Protein AF-A0A956I559-F1 (afdb_monomer_lite)

Sequence (283 aa):
MPGRRVPVPRPLVPRLGSAPARAVPPRVTRPPTTALLAPTLDAPASPPPGLDSKQLAAWHVAQIHAHEELRARSFYDTGHHLIELLALRSQLGAKDIKELCSKVDLGMSHMTANKYLQVARSFDRETAVETGIEKCYALTVYAKAIGRPGDAAAILARDEVVRGARGLRTKTASASKLYAAVRALKEAARVNREPTEIQAARERTAKATAAWVKKLGFRGAHTEVVRRGGEPRVAIYISLETAERLESRVLGAVARLGPRLARTQPELFAPLRAAGWRLTGSG

Secondary structure (DSSP, 8-state):
----PPPPPPP-------PPP-PPPP------------------SSPPTT--HHHHHHHHHHHHHHHHHHHHHHHHHHHHHHHHHHHTTTTTT-SSHHHHHHHTT-SS-HHHHHHHHHHHHHS-HHHHHHH-HHHHHHHHHHHHHTT-TTTHHHHHHTT-B-TTSTT-BTTT--HHHHHHHHHHHHHHHHHTSPPHHHHHHHHHHHHHHHHHHHHTT-TT-EEEEEEETTEEEEEEE--HHHHHHHHHHHHHHHHHHHHHHHHH-GGGGHHHHHTT-------

pLDDT: mean 75.35, std 19.7, range [33.06, 98.38]

Foldseek 3Di:
DDDDDDDDDDDDDDDDDDDPDDPDPDDPDDPPPDDDDDPDPPLPPDDDPPDDPVRVVVSVVVVVVVVVLVCLLCLLVLLVVLVVVQVCQVVLVHPDLQSSCVSVVPVDHSVSNVLSVLLNQQDDSVCDSVCTSLLSSLLQLQCVLVVRHSCSHVQCVVQHDQAQDPPHTSVPDDSVNSVNSSVSSVVVVVVPDDDPVVVVVVVVVQVVVVVVCVVVVQPPWDWDFDDDPNDTDIDIHGDPVSVVVCVVPVVVVCQVCVVVCCVVPVVVCVVVVVVVDDNDHDD

Radius of gyration: 35.18 Å; chains: 1; bounding box: 76×79×101 Å

Structure (mmCIF, N/CA/C/O backbone):
data_AF-A0A956I559-F1
#
_entry.id   AF-A0A956I559-F1
#
loop_
_atom_site.group_PDB
_atom_site.id
_atom_site.type_symbol
_atom_site.label_atom_id
_atom_site.label_alt_id
_atom_site.label_comp_id
_atom_site.label_asym_id
_atom_site.label_entity_id
_atom_site.label_seq_id
_atom_site.pdbx_PDB_ins_code
_atom_site.Cartn_x
_atom_site.Cartn_y
_atom_site.Cartn_z
_atom_site.occupancy
_atom_site.B_iso_or_equiv
_atom_site.auth_seq_id
_atom_site.auth_comp_id
_atom_site.auth_asym_id
_atom_site.auth_atom_id
_atom_site.pdbx_PDB_model_num
ATOM 1 N N . MET A 1 1 ? -21.463 65.360 -0.796 1.00 45.91 1 MET A N 1
ATOM 2 C CA . MET A 1 1 ? -20.057 65.763 -0.567 1.00 45.91 1 MET A CA 1
ATOM 3 C C . MET A 1 1 ? -19.247 64.528 -0.178 1.00 45.91 1 MET A C 1
ATOM 5 O O . MET A 1 1 ? -19.332 64.112 0.971 1.00 45.91 1 MET A O 1
ATOM 9 N N . PRO A 1 2 ? -18.556 63.861 -1.119 1.00 43.22 2 PRO A N 1
ATOM 10 C CA . PRO A 1 2 ? -17.766 62.671 -0.811 1.00 43.22 2 PRO A CA 1
ATOM 11 C C . PRO A 1 2 ? -16.458 63.059 -0.103 1.00 43.22 2 PRO A C 1
ATOM 13 O O . PRO A 1 2 ? -15.709 63.913 -0.573 1.00 43.22 2 PRO A O 1
ATOM 16 N N . GLY A 1 3 ? -16.214 62.444 1.057 1.00 48.56 3 GLY A N 1
ATOM 17 C CA . GLY A 1 3 ? -15.066 62.714 1.921 1.00 48.56 3 GLY A CA 1
ATOM 18 C C . GLY A 1 3 ? -13.735 62.287 1.298 1.00 48.56 3 GLY A C 1
ATOM 19 O O . GLY A 1 3 ? -13.548 61.135 0.903 1.00 48.56 3 GLY A O 1
ATOM 20 N N . ARG A 1 4 ? -12.799 63.237 1.240 1.00 57.03 4 ARG A N 1
ATOM 21 C CA . ARG A 1 4 ? -11.416 63.073 0.777 1.00 57.03 4 ARG A CA 1
ATOM 22 C C . ARG A 1 4 ? -10.666 62.155 1.753 1.00 57.03 4 ARG A C 1
ATOM 24 O O . ARG A 1 4 ? -10.435 62.531 2.899 1.00 57.03 4 ARG A O 1
ATOM 31 N N . ARG A 1 5 ? -10.296 60.945 1.322 1.00 59.03 5 ARG A N 1
ATOM 32 C CA . ARG A 1 5 ? -9.441 60.046 2.116 1.00 59.03 5 ARG A CA 1
ATOM 33 C C . ARG A 1 5 ? -7.991 60.523 2.042 1.00 59.03 5 ARG A C 1
ATOM 35 O O . ARG A 1 5 ? -7.426 60.617 0.956 1.00 59.03 5 ARG A O 1
ATOM 42 N N . VAL A 1 6 ? -7.414 60.822 3.201 1.00 64.56 6 VAL A N 1
ATOM 43 C CA . VAL A 1 6 ? -5.999 61.178 3.366 1.00 64.56 6 VAL A CA 1
ATOM 44 C C . VAL A 1 6 ? -5.153 59.895 3.294 1.00 64.56 6 VAL A C 1
ATOM 46 O O . VAL A 1 6 ? -5.511 58.908 3.942 1.00 64.56 6 VAL A O 1
ATOM 49 N N . PRO A 1 7 ? -4.061 59.860 2.510 1.00 62.34 7 PRO A N 1
ATOM 50 C CA . PRO A 1 7 ? -3.190 58.693 2.427 1.00 62.34 7 PRO A CA 1
ATOM 51 C C . PRO A 1 7 ? -2.371 58.527 3.713 1.00 62.34 7 PRO A C 1
ATOM 53 O O . PRO A 1 7 ? -1.726 59.459 4.186 1.00 62.34 7 PRO A O 1
ATOM 56 N N . VAL A 1 8 ? -2.392 57.315 4.268 1.00 69.00 8 VAL A N 1
ATOM 57 C CA . VAL A 1 8 ? -1.587 56.926 5.434 1.00 69.00 8 VAL A CA 1
ATOM 58 C C . VAL A 1 8 ? -0.149 56.642 4.972 1.00 69.00 8 VAL A C 1
ATOM 60 O O . VAL A 1 8 ? 0.030 55.879 4.016 1.00 69.00 8 VAL A O 1
ATOM 63 N N . PRO A 1 9 ? 0.885 57.220 5.611 1.00 61.81 9 PRO A N 1
ATOM 64 C CA . PRO A 1 9 ? 2.276 56.970 5.248 1.00 61.81 9 PRO A CA 1
ATOM 65 C C . PRO A 1 9 ? 2.669 55.516 5.542 1.00 61.81 9 PRO A C 1
ATOM 67 O O . PRO A 1 9 ? 2.402 54.982 6.619 1.00 61.81 9 PRO A O 1
ATOM 70 N N . ARG A 1 10 ? 3.308 54.861 4.565 1.00 69.12 10 ARG A N 1
ATOM 71 C CA . ARG A 1 10 ? 3.847 53.503 4.720 1.00 69.12 10 ARG A CA 1
ATOM 72 C C . ARG A 1 10 ? 5.125 53.535 5.571 1.00 69.12 10 ARG A C 1
ATOM 74 O O . ARG A 1 10 ? 5.997 54.356 5.288 1.00 69.12 10 ARG A O 1
ATOM 81 N N . PRO A 1 11 ? 5.282 52.629 6.551 1.00 62.25 11 PRO A N 1
ATOM 82 C CA . PRO A 1 11 ? 6.525 52.503 7.298 1.00 62.25 11 PRO A CA 1
ATOM 83 C C . PRO A 1 11 ? 7.655 51.990 6.393 1.00 62.25 11 PRO A C 1
ATOM 85 O O . PRO A 1 11 ? 7.478 51.052 5.612 1.00 62.25 11 PRO A O 1
ATOM 88 N N . LEU A 1 12 ? 8.822 52.628 6.508 1.00 58.62 12 LEU A N 1
ATOM 89 C CA . LEU A 1 12 ? 10.066 52.228 5.854 1.00 58.62 12 LEU A CA 1
ATOM 90 C C . LEU A 1 12 ? 10.557 50.908 6.459 1.00 58.62 12 LEU A C 1
ATOM 92 O O . LEU A 1 12 ? 10.907 50.845 7.635 1.00 58.62 12 LEU A O 1
ATOM 96 N N . VAL A 1 13 ? 10.575 49.851 5.648 1.00 61.66 13 VAL A N 1
ATOM 97 C CA . VAL A 1 13 ? 11.128 48.548 6.033 1.00 61.66 13 VAL A CA 1
ATOM 98 C C . VAL A 1 13 ? 12.654 48.595 5.866 1.00 61.66 13 VAL A C 1
ATOM 100 O O . VAL A 1 13 ? 13.124 48.933 4.775 1.00 61.66 13 VAL A O 1
ATOM 103 N N . PRO A 1 14 ? 13.447 48.256 6.898 1.00 54.41 14 PRO A N 1
ATOM 104 C CA . PRO A 1 14 ? 14.898 48.193 6.777 1.00 54.41 14 PRO A CA 1
ATOM 105 C C . PRO A 1 14 ? 15.308 47.080 5.802 1.00 54.41 14 PRO A C 1
ATOM 107 O O . PRO A 1 14 ? 14.861 45.936 5.906 1.00 54.41 14 PRO A O 1
ATOM 110 N N . ARG A 1 15 ? 16.174 47.421 4.841 1.00 54.91 15 ARG A N 1
ATOM 111 C CA . ARG A 1 15 ? 16.823 46.454 3.948 1.00 54.91 15 ARG A CA 1
ATOM 112 C C . ARG A 1 15 ? 17.730 45.548 4.781 1.00 54.91 15 ARG A C 1
ATOM 114 O O . ARG A 1 15 ? 18.761 45.991 5.278 1.00 54.91 15 ARG A O 1
ATOM 121 N N . LEU A 1 16 ? 17.332 44.286 4.918 1.00 57.22 16 LEU A N 1
ATOM 122 C CA . LEU A 1 16 ? 18.171 43.221 5.461 1.00 57.22 16 LEU A CA 1
ATOM 123 C C . LEU A 1 16 ? 19.435 43.080 4.606 1.00 57.22 16 LEU A C 1
ATOM 125 O O . LEU A 1 16 ? 19.361 42.956 3.382 1.00 57.22 16 LEU A O 1
ATOM 129 N N . GLY A 1 17 ? 20.581 43.133 5.282 1.00 53.81 17 GLY A N 1
ATOM 130 C CA . GLY A 1 17 ? 21.901 42.957 4.698 1.00 53.81 17 GLY A CA 1
ATOM 131 C C . GLY A 1 17 ? 22.052 41.615 3.985 1.00 53.81 17 GLY A C 1
ATOM 132 O O . GLY A 1 17 ? 21.435 40.609 4.334 1.00 53.81 17 GLY A O 1
ATOM 133 N N . SER A 1 18 ? 22.896 41.642 2.962 1.00 56.44 18 SER A N 1
ATOM 134 C CA . SER A 1 18 ? 23.369 40.511 2.170 1.00 56.44 18 SER A CA 1
ATOM 135 C C . SER A 1 18 ? 23.766 39.315 3.039 1.00 56.44 18 SER A C 1
ATOM 137 O O . SER A 1 18 ? 24.670 39.409 3.870 1.00 56.44 18 SER A O 1
ATOM 139 N N . ALA A 1 19 ? 23.096 38.184 2.813 1.00 57.19 19 ALA A N 1
ATOM 140 C CA . ALA A 1 19 ? 23.418 36.909 3.436 1.00 57.19 19 ALA A CA 1
ATOM 141 C C . ALA A 1 19 ? 24.833 36.438 3.033 1.00 57.19 19 ALA A C 1
ATOM 143 O O . ALA A 1 19 ? 25.202 36.575 1.863 1.00 57.19 19 ALA A O 1
ATOM 144 N N . PRO A 1 20 ? 25.619 35.858 3.958 1.00 63.06 20 PRO A N 1
ATOM 145 C CA . PRO A 1 20 ? 26.921 35.289 3.631 1.00 63.06 20 PRO A CA 1
ATOM 146 C C . PRO A 1 20 ? 26.773 34.089 2.687 1.00 63.06 20 PRO A C 1
ATOM 148 O O . PRO A 1 20 ? 25.829 33.300 2.788 1.00 63.06 20 PRO A O 1
ATOM 151 N N . ALA A 1 21 ? 27.725 33.965 1.760 1.00 59.53 21 ALA A N 1
ATOM 152 C CA . ALA A 1 21 ? 27.792 32.898 0.772 1.00 59.53 21 ALA A CA 1
ATOM 153 C C . ALA A 1 21 ? 27.719 31.518 1.445 1.00 59.53 21 ALA A C 1
ATOM 155 O O . ALA A 1 21 ? 28.550 31.154 2.278 1.00 59.53 21 ALA A O 1
ATOM 156 N N . ARG A 1 22 ? 26.692 30.747 1.078 1.00 56.38 22 ARG A N 1
ATOM 157 C CA . ARG A 1 22 ? 26.489 29.366 1.521 1.00 56.38 22 ARG A CA 1
ATOM 158 C C . ARG A 1 22 ? 27.663 28.519 1.025 1.00 56.38 22 ARG A C 1
ATOM 160 O O . ARG A 1 22 ? 27.814 28.335 -0.181 1.00 56.38 22 ARG A O 1
ATOM 167 N N . ALA A 1 23 ? 28.470 28.002 1.948 1.00 64.19 23 ALA A N 1
ATOM 168 C CA . ALA A 1 23 ? 29.507 27.026 1.641 1.00 64.19 23 ALA A CA 1
ATOM 169 C C . ALA A 1 23 ? 28.878 25.811 0.939 1.00 64.19 23 ALA A C 1
ATOM 171 O O . ALA A 1 23 ? 27.944 25.192 1.455 1.00 64.19 23 ALA A O 1
ATOM 172 N N . VAL A 1 24 ? 29.364 25.510 -0.264 1.00 65.00 24 VAL A N 1
ATOM 173 C CA . VAL A 1 24 ? 28.960 24.339 -1.044 1.00 65.00 24 VAL A CA 1
ATOM 174 C C . VAL A 1 24 ? 29.477 23.098 -0.308 1.00 65.00 24 VAL A C 1
ATOM 176 O O . VAL A 1 24 ? 30.686 22.999 -0.096 1.00 65.00 24 VAL A O 1
ATOM 179 N N . PRO A 1 25 ? 28.611 22.163 0.125 1.00 60.31 25 PRO A N 1
ATOM 180 C CA . PRO A 1 25 ? 29.078 20.954 0.785 1.00 60.31 25 PRO A CA 1
ATOM 181 C C . PRO A 1 25 ? 29.914 20.103 -0.189 1.00 60.31 25 PRO A C 1
ATOM 183 O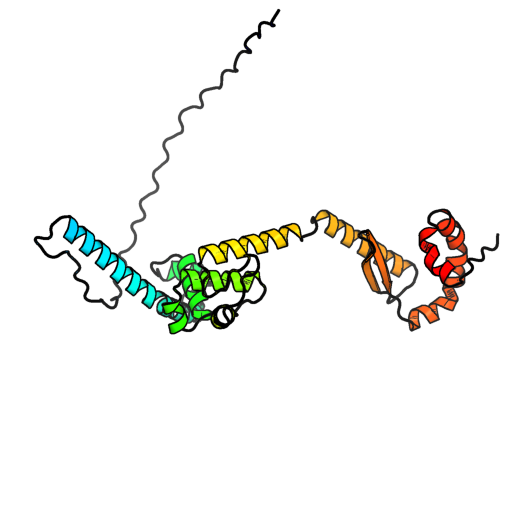 O . PRO A 1 25 ? 29.600 20.058 -1.384 1.00 60.31 25 PRO A O 1
ATOM 186 N N . PRO A 1 26 ? 30.964 19.419 0.298 1.00 58.12 26 PRO A N 1
ATOM 187 C CA . PRO A 1 26 ? 31.816 18.581 -0.532 1.00 58.12 26 PRO A CA 1
ATOM 188 C C . PRO A 1 26 ? 30.992 17.482 -1.206 1.00 58.12 26 PRO A C 1
ATOM 190 O O . PRO A 1 26 ? 30.165 16.807 -0.588 1.00 58.12 26 PRO A O 1
ATOM 193 N N . ARG A 1 27 ? 31.221 17.326 -2.511 1.00 50.09 27 ARG A N 1
ATOM 194 C CA . ARG A 1 27 ? 30.575 16.334 -3.368 1.00 50.09 27 ARG A CA 1
ATOM 195 C C . ARG A 1 27 ? 31.044 14.948 -2.920 1.00 50.09 27 ARG A C 1
ATOM 197 O O . ARG A 1 27 ? 32.150 14.539 -3.252 1.00 50.09 27 ARG A O 1
ATOM 204 N N . VAL A 1 28 ? 30.220 14.252 -2.138 1.00 55.38 28 VAL A N 1
ATOM 205 C CA . VAL A 1 28 ? 30.467 12.858 -1.749 1.00 55.38 28 VAL A CA 1
ATOM 206 C C . VAL A 1 28 ? 30.522 12.024 -3.028 1.00 55.38 28 VAL A C 1
ATOM 208 O O . VAL A 1 28 ? 29.511 11.839 -3.708 1.00 55.38 28 VAL A O 1
ATOM 211 N N . THR A 1 29 ? 31.718 11.571 -3.391 1.00 49.31 29 THR A N 1
ATOM 212 C CA . THR A 1 29 ? 31.937 10.614 -4.470 1.00 49.31 29 THR A CA 1
ATOM 213 C C . THR A 1 29 ? 31.318 9.287 -4.048 1.00 49.31 29 THR A C 1
ATOM 215 O O . THR A 1 29 ? 31.767 8.640 -3.104 1.00 49.31 29 THR A O 1
ATOM 218 N N . ARG A 1 30 ? 30.224 8.901 -4.713 1.00 41.25 30 ARG A N 1
ATOM 219 C CA . ARG A 1 30 ? 29.631 7.572 -4.539 1.00 41.25 30 ARG A CA 1
ATOM 220 C C . ARG A 1 30 ? 30.659 6.522 -4.982 1.00 41.25 30 ARG A C 1
ATOM 222 O O . ARG A 1 30 ? 31.234 6.699 -6.059 1.00 41.25 30 ARG A O 1
ATOM 229 N N . PRO A 1 31 ? 30.897 5.459 -4.196 1.00 46.41 31 PRO A N 1
ATOM 230 C CA . PRO A 1 31 ? 31.726 4.351 -4.643 1.00 46.41 31 PRO A CA 1
ATOM 231 C C . PRO A 1 31 ? 31.114 3.707 -5.898 1.00 46.41 31 PRO A C 1
ATOM 233 O O . PRO A 1 31 ? 29.894 3.773 -6.085 1.00 46.41 31 PRO A O 1
ATOM 236 N N . PRO A 1 32 ? 31.942 3.115 -6.774 1.00 40.97 32 PRO A N 1
ATOM 237 C CA . PRO A 1 32 ? 31.466 2.430 -7.965 1.00 40.97 32 PRO A CA 1
ATOM 238 C C . PRO A 1 32 ? 30.567 1.264 -7.545 1.00 40.97 32 PRO A C 1
ATOM 240 O O . PRO A 1 32 ? 31.013 0.319 -6.899 1.00 40.97 32 PRO A O 1
ATOM 243 N N . THR A 1 33 ? 29.284 1.362 -7.887 1.00 44.81 33 THR A N 1
ATOM 244 C CA . THR A 1 33 ? 28.305 0.293 -7.700 1.00 44.81 33 THR A CA 1
ATOM 245 C C . THR A 1 33 ? 28.755 -0.923 -8.505 1.00 44.81 33 THR A C 1
ATOM 247 O O . THR A 1 33 ? 28.813 -0.873 -9.733 1.00 44.81 33 THR A O 1
ATOM 250 N N . THR A 1 34 ? 29.086 -2.011 -7.811 1.00 39.72 34 THR A N 1
ATOM 251 C CA . THR A 1 34 ? 29.353 -3.318 -8.411 1.00 39.72 34 THR A CA 1
ATOM 252 C C . THR A 1 34 ? 28.134 -3.725 -9.235 1.00 39.72 34 THR A C 1
ATOM 254 O O . THR A 1 34 ? 27.043 -3.901 -8.691 1.00 39.72 34 THR A O 1
ATOM 257 N N . ALA A 1 35 ? 28.299 -3.815 -10.555 1.00 38.03 35 ALA A N 1
ATOM 258 C CA . ALA A 1 35 ? 27.237 -4.172 -11.484 1.00 38.03 35 ALA A CA 1
ATOM 259 C C . ALA A 1 35 ? 26.837 -5.639 -11.269 1.00 38.03 35 ALA A C 1
ATOM 261 O O . ALA A 1 35 ? 27.430 -6.556 -11.832 1.00 38.03 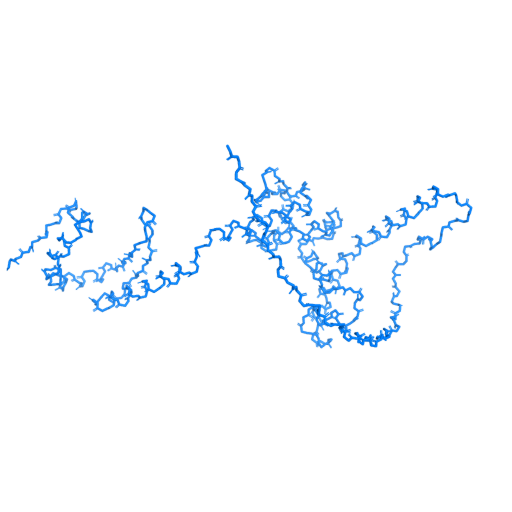35 ALA A O 1
ATOM 262 N N . LEU A 1 36 ? 25.844 -5.862 -10.411 1.00 38.53 36 LEU A N 1
ATOM 263 C CA . LEU A 1 36 ? 25.149 -7.138 -10.324 1.00 38.53 36 LEU A CA 1
ATOM 264 C C . LEU A 1 36 ? 24.387 -7.348 -11.636 1.00 38.53 36 LEU A C 1
ATOM 266 O O . LEU A 1 36 ? 23.555 -6.526 -12.017 1.00 38.53 36 LEU A O 1
ATOM 270 N N . LEU A 1 37 ? 24.735 -8.435 -12.326 1.00 40.25 37 LEU A N 1
ATOM 271 C CA . LEU A 1 37 ? 24.151 -8.913 -13.578 1.00 40.25 37 LEU A CA 1
ATOM 272 C C . LEU A 1 37 ? 22.621 -8.965 -13.468 1.00 40.25 37 LEU A C 1
ATOM 274 O O . LEU A 1 37 ? 22.057 -9.888 -12.881 1.00 40.25 37 LEU A O 1
ATOM 278 N N . ALA A 1 38 ? 21.950 -7.951 -14.010 1.00 43.59 38 ALA A N 1
ATOM 279 C CA . ALA A 1 38 ? 20.506 -7.967 -14.174 1.00 43.59 38 ALA A CA 1
ATOM 280 C C . ALA A 1 38 ? 20.147 -8.885 -15.356 1.00 43.59 38 ALA A C 1
ATOM 282 O O . ALA A 1 38 ? 20.884 -8.904 -16.343 1.00 43.59 38 ALA A O 1
ATOM 283 N N . PRO A 1 39 ? 19.023 -9.619 -15.296 1.00 44.41 39 PRO A N 1
ATOM 284 C CA . PRO A 1 39 ? 18.529 -10.383 -16.433 1.00 44.41 39 PRO A CA 1
ATOM 285 C C . PRO A 1 39 ? 18.194 -9.408 -17.568 1.00 44.41 39 PRO A C 1
ATOM 287 O O . PRO A 1 39 ? 17.231 -8.642 -17.487 1.00 44.41 39 PRO A O 1
ATOM 290 N N . THR A 1 40 ? 19.036 -9.383 -18.599 1.00 46.47 40 THR A N 1
ATOM 291 C CA . THR A 1 40 ? 18.850 -8.558 -19.790 1.00 46.47 40 THR A CA 1
ATOM 292 C C . THR A 1 40 ? 17.686 -9.108 -20.597 1.00 46.47 40 THR A C 1
ATOM 294 O O . THR A 1 40 ? 17.777 -10.159 -21.220 1.00 46.47 40 THR A O 1
ATOM 297 N N . LEU A 1 41 ? 16.574 -8.379 -20.577 1.00 57.09 41 LEU A N 1
ATOM 298 C CA . LEU A 1 41 ? 15.639 -8.392 -21.691 1.00 57.09 41 LEU A CA 1
ATOM 299 C C . LEU A 1 41 ? 16.365 -7.718 -22.864 1.00 57.09 41 LEU A C 1
ATOM 301 O O . LEU A 1 41 ? 16.822 -6.585 -22.708 1.00 57.09 41 LEU A O 1
ATOM 305 N N . ASP A 1 42 ? 16.495 -8.426 -23.988 1.00 63.16 42 ASP A N 1
ATOM 306 C CA . ASP A 1 42 ? 17.232 -8.060 -25.215 1.00 63.16 42 ASP A CA 1
ATOM 307 C C . ASP A 1 42 ? 16.642 -6.848 -25.973 1.00 63.16 42 ASP A C 1
ATOM 309 O O . ASP A 1 42 ? 16.569 -6.818 -27.203 1.00 63.16 42 ASP A O 1
ATOM 313 N N . ALA A 1 43 ? 16.174 -5.821 -25.263 1.00 64.00 43 ALA A N 1
ATOM 314 C CA . ALA A 1 43 ? 15.804 -4.564 -25.888 1.00 64.00 43 ALA A CA 1
ATOM 315 C C . ALA A 1 43 ? 17.089 -3.851 -26.354 1.00 64.00 43 ALA A C 1
ATOM 317 O O . ALA A 1 43 ? 18.009 -3.664 -25.550 1.00 64.00 43 ALA A O 1
ATOM 318 N N . PRO A 1 44 ? 17.193 -3.454 -27.637 1.00 70.12 44 PRO A N 1
ATOM 319 C CA . PRO A 1 44 ? 18.397 -2.812 -28.145 1.00 70.12 44 PRO A CA 1
ATOM 320 C C . PRO A 1 44 ? 18.653 -1.510 -27.382 1.00 70.12 44 PRO A C 1
ATOM 322 O O . PRO A 1 44 ? 17.784 -0.647 -27.297 1.00 70.12 44 PRO A O 1
ATOM 325 N N . ALA A 1 45 ? 19.867 -1.350 -26.850 1.00 76.25 45 ALA A N 1
ATOM 326 C CA . ALA A 1 45 ? 20.249 -0.199 -26.028 1.00 76.25 45 ALA A CA 1
ATOM 327 C C . ALA A 1 45 ? 20.311 1.132 -26.805 1.00 76.25 45 ALA A C 1
ATOM 329 O O . ALA A 1 45 ? 20.532 2.192 -26.220 1.00 76.25 45 ALA A O 1
ATOM 330 N N . SER A 1 46 ? 20.169 1.103 -28.131 1.00 86.06 46 SER A N 1
ATOM 331 C CA . SER A 1 46 ? 20.247 2.280 -28.996 1.00 86.06 46 SER A CA 1
ATOM 332 C C . SER A 1 46 ? 19.223 2.200 -30.127 1.00 86.06 46 SER A C 1
ATOM 334 O O . SER A 1 46 ? 18.914 1.097 -30.590 1.00 86.06 46 SER A O 1
ATOM 336 N N . PRO A 1 47 ? 18.686 3.352 -30.571 1.00 90.25 47 PRO A N 1
ATOM 337 C CA . PRO A 1 47 ? 17.743 3.383 -31.675 1.00 90.25 47 PRO A CA 1
ATOM 338 C C . PRO A 1 47 ? 18.421 2.915 -32.972 1.00 90.25 47 PRO A C 1
ATOM 340 O O . PRO A 1 47 ? 19.602 3.209 -33.182 1.00 90.25 47 PRO A O 1
ATOM 343 N N . PRO A 1 48 ? 17.692 2.217 -33.862 1.00 92.06 48 PRO A N 1
ATOM 344 C CA . PRO A 1 48 ? 18.163 1.928 -35.210 1.00 92.06 48 PRO A CA 1
ATOM 345 C C . PRO A 1 48 ? 18.637 3.203 -35.930 1.00 92.06 48 PRO A C 1
ATOM 347 O O . PRO A 1 48 ? 18.018 4.261 -35.770 1.00 92.06 48 PRO A O 1
ATOM 350 N N . PRO A 1 49 ? 19.712 3.139 -36.732 1.00 93.88 49 PRO A N 1
ATOM 351 C CA . PRO A 1 49 ? 20.136 4.283 -37.528 1.00 93.88 49 PRO A CA 1
ATOM 352 C C . PRO A 1 49 ? 19.076 4.635 -38.587 1.00 93.88 49 PRO A C 1
ATOM 354 O O . PRO A 1 49 ? 18.405 3.754 -39.120 1.00 93.88 49 PRO A O 1
ATOM 357 N N . GLY A 1 50 ? 18.950 5.925 -38.916 1.00 93.75 50 GLY A N 1
ATOM 358 C CA . GLY A 1 50 ? 18.092 6.399 -40.012 1.00 93.75 50 GLY A CA 1
ATOM 359 C C . GLY A 1 50 ? 16.609 6.596 -39.678 1.00 93.75 50 GLY A C 1
ATOM 360 O O . GLY A 1 50 ? 15.825 6.827 -40.595 1.00 93.75 50 GLY A O 1
ATOM 361 N N . LEU A 1 51 ? 16.212 6.532 -38.401 1.00 92.31 51 LEU A N 1
ATOM 362 C CA . LEU A 1 51 ? 14.846 6.876 -37.988 1.00 92.31 51 LEU A CA 1
ATOM 363 C C . LEU A 1 51 ? 14.582 8.382 -38.126 1.00 92.31 51 LEU A C 1
ATOM 365 O O . LEU A 1 51 ? 15.393 9.205 -37.695 1.00 92.31 51 LEU A O 1
ATOM 369 N N . ASP A 1 52 ? 13.415 8.745 -38.659 1.00 95.69 52 ASP A N 1
ATOM 370 C CA . ASP A 1 52 ? 12.927 10.124 -38.590 1.00 95.69 52 ASP A CA 1
ATOM 371 C C . ASP A 1 52 ? 12.523 10.512 -37.148 1.00 95.69 52 ASP A C 1
ATOM 373 O O . ASP A 1 52 ? 12.429 9.671 -36.249 1.00 95.69 52 ASP A O 1
ATOM 377 N N . SER A 1 53 ? 12.262 11.799 -36.889 1.00 90.88 53 SER A N 1
ATOM 378 C CA . SER A 1 53 ? 11.934 12.278 -35.536 1.00 90.88 53 SER A CA 1
ATOM 379 C C . SER A 1 53 ? 10.678 11.630 -34.936 1.00 90.88 53 SER A C 1
ATOM 381 O O . SER A 1 53 ? 10.606 11.446 -33.719 1.00 90.88 53 SER A O 1
ATOM 383 N N . LYS A 1 54 ? 9.687 11.270 -35.760 1.00 91.00 54 LYS A N 1
ATOM 384 C CA . LYS A 1 54 ? 8.441 10.637 -35.306 1.00 91.00 54 LYS A CA 1
ATOM 385 C C . LYS A 1 54 ? 8.682 9.168 -34.957 1.00 91.00 54 LYS A C 1
ATOM 387 O O . LYS A 1 54 ? 8.191 8.695 -33.933 1.00 91.00 54 LYS A O 1
ATOM 392 N N . GLN A 1 55 ? 9.459 8.466 -35.773 1.00 90.88 55 GLN A N 1
ATOM 393 C CA . GLN A 1 55 ? 9.865 7.083 -35.545 1.00 90.88 55 GLN A CA 1
ATOM 394 C C . GLN A 1 55 ? 10.783 6.958 -34.325 1.00 90.88 55 GLN A C 1
ATOM 396 O O . GLN A 1 55 ? 10.599 6.054 -33.512 1.00 90.88 55 GLN A O 1
ATOM 401 N N . LEU A 1 56 ? 11.714 7.898 -34.142 1.00 90.19 56 LEU A N 1
ATOM 402 C CA . LEU A 1 56 ? 12.581 7.958 -32.967 1.00 90.19 56 LEU A CA 1
ATOM 403 C C . LEU A 1 56 ? 11.771 8.167 -31.678 1.00 90.19 56 LEU A C 1
ATOM 405 O O . LEU A 1 56 ? 11.996 7.477 -30.683 1.00 90.19 56 LEU A O 1
ATOM 409 N N . ALA A 1 57 ? 10.785 9.071 -31.697 1.00 83.19 57 ALA A N 1
ATOM 410 C CA . ALA A 1 57 ? 9.895 9.282 -30.557 1.00 83.19 57 ALA A CA 1
ATOM 411 C C . ALA A 1 57 ? 9.085 8.016 -30.221 1.00 83.19 57 ALA A C 1
ATOM 413 O O . ALA A 1 57 ? 9.016 7.622 -29.056 1.00 83.19 57 ALA A O 1
ATOM 414 N N . ALA A 1 58 ? 8.524 7.345 -31.233 1.00 85.44 58 ALA A N 1
ATOM 415 C CA . ALA A 1 58 ? 7.800 6.088 -31.052 1.00 85.44 58 ALA A CA 1
ATOM 416 C C . ALA A 1 58 ? 8.698 4.976 -30.480 1.00 85.44 58 ALA A C 1
ATOM 418 O O . ALA A 1 58 ? 8.276 4.251 -29.580 1.00 85.44 58 ALA A O 1
ATOM 419 N N . TRP A 1 59 ? 9.949 4.883 -30.942 1.00 88.75 59 TRP A N 1
ATOM 420 C CA . TRP A 1 59 ? 10.933 3.942 -30.408 1.00 88.75 59 TRP A CA 1
ATOM 421 C C . TRP A 1 59 ? 11.219 4.198 -28.922 1.00 88.75 59 TRP A C 1
ATOM 423 O O . TRP A 1 59 ? 11.162 3.266 -28.122 1.00 88.75 59 TRP A O 1
ATOM 433 N N . HIS A 1 60 ? 11.446 5.453 -28.519 1.00 84.06 60 HIS A N 1
ATOM 434 C CA . HIS A 1 60 ? 11.662 5.790 -27.108 1.00 84.06 60 HIS A CA 1
ATOM 435 C C . HIS A 1 60 ? 10.448 5.468 -26.231 1.00 84.06 60 HIS A C 1
ATOM 437 O O . HIS A 1 60 ? 10.617 4.948 -25.131 1.00 84.06 60 HIS A O 1
ATOM 443 N N . VAL A 1 61 ? 9.228 5.731 -26.710 1.00 81.50 61 VAL A N 1
ATOM 444 C CA . VAL A 1 61 ? 7.998 5.357 -25.994 1.00 81.50 61 VAL A CA 1
ATOM 445 C C . VAL A 1 61 ? 7.902 3.837 -25.831 1.00 81.50 61 VAL A C 1
ATOM 447 O O . VAL A 1 61 ? 7.609 3.362 -24.736 1.00 81.50 61 VAL A O 1
ATOM 450 N N . ALA A 1 62 ? 8.227 3.063 -26.870 1.00 79.56 62 ALA A N 1
ATOM 451 C CA . ALA A 1 62 ? 8.262 1.604 -26.786 1.00 79.56 62 ALA A CA 1
ATOM 452 C C . ALA A 1 62 ? 9.305 1.101 -25.769 1.00 79.56 62 ALA A C 1
ATOM 454 O O . ALA A 1 62 ? 9.003 0.206 -24.982 1.00 79.56 62 ALA A O 1
ATOM 455 N N . GLN A 1 63 ? 10.496 1.710 -25.721 1.00 82.94 63 GLN A N 1
ATOM 456 C CA . GLN A 1 63 ? 11.516 1.395 -24.711 1.00 82.94 63 GLN A CA 1
ATOM 457 C C . GLN A 1 63 ? 11.043 1.720 -23.292 1.00 82.94 63 GLN A C 1
ATOM 459 O O . GLN A 1 63 ? 11.244 0.925 -22.375 1.00 82.94 63 GLN A O 1
ATOM 464 N N . ILE A 1 64 ? 10.382 2.867 -23.100 1.00 79.19 64 ILE A N 1
ATOM 465 C CA . ILE A 1 64 ? 9.794 3.236 -21.807 1.00 79.19 64 ILE A CA 1
ATOM 466 C C . ILE A 1 64 ? 8.783 2.173 -21.377 1.00 79.19 64 ILE A C 1
ATOM 468 O O . ILE A 1 64 ? 8.891 1.668 -20.263 1.00 79.19 64 ILE A O 1
ATOM 472 N N . HIS A 1 65 ? 7.869 1.770 -22.262 1.00 73.19 65 HIS A N 1
ATOM 473 C CA . HIS A 1 65 ? 6.890 0.728 -21.958 1.00 73.19 65 HIS A CA 1
ATOM 474 C C . HIS A 1 65 ? 7.537 -0.627 -21.651 1.00 73.19 65 HIS A C 1
ATOM 476 O O . HIS A 1 65 ? 7.149 -1.268 -20.677 1.00 73.19 65 HIS A O 1
ATOM 482 N N . ALA A 1 66 ? 8.567 -1.035 -22.399 1.00 75.31 66 ALA A N 1
ATOM 483 C CA . ALA A 1 66 ? 9.304 -2.269 -22.126 1.00 75.31 66 ALA A CA 1
ATOM 484 C C . ALA A 1 66 ? 9.995 -2.237 -20.748 1.00 75.31 66 ALA A C 1
ATOM 486 O O . ALA A 1 66 ? 9.940 -3.203 -19.983 1.00 75.31 66 ALA A O 1
ATOM 487 N N . HIS A 1 67 ? 10.604 -1.105 -20.383 1.00 77.44 67 HIS A N 1
ATOM 488 C CA . HIS A 1 67 ? 11.205 -0.924 -19.062 1.00 77.44 67 HIS A CA 1
ATOM 489 C C . HIS A 1 67 ? 10.167 -0.868 -17.937 1.00 77.44 67 HIS A C 1
ATOM 491 O O . HIS A 1 67 ? 10.420 -1.379 -16.843 1.00 77.44 67 HIS A O 1
ATOM 497 N N . GLU A 1 68 ? 9.015 -0.242 -18.171 1.00 74.81 68 GLU A N 1
ATOM 498 C CA . GLU A 1 68 ? 7.905 -0.221 -17.220 1.00 74.81 68 GLU A CA 1
ATOM 499 C C . GLU A 1 68 ? 7.344 -1.622 -16.992 1.00 74.81 68 GLU A C 1
ATOM 501 O O . GLU A 1 68 ? 7.129 -1.999 -15.842 1.00 74.81 68 GLU A O 1
ATOM 506 N N . GLU A 1 69 ? 7.187 -2.419 -18.048 1.00 74.00 69 GLU A N 1
ATOM 507 C CA . GLU A 1 69 ? 6.732 -3.804 -17.958 1.00 74.00 69 GLU A CA 1
ATOM 508 C C . GLU A 1 69 ? 7.729 -4.684 -17.192 1.00 74.00 69 GLU A C 1
ATOM 510 O O . GLU A 1 69 ? 7.331 -5.435 -16.299 1.00 74.00 69 GLU A O 1
ATOM 515 N N . LEU A 1 70 ? 9.032 -4.540 -17.459 1.00 81.81 70 LEU A N 1
ATOM 516 C CA . LEU A 1 70 ? 10.074 -5.216 -16.684 1.00 81.81 70 LEU A CA 1
ATOM 517 C C . LEU A 1 70 ? 9.965 -4.853 -15.198 1.00 81.81 70 LEU A C 1
ATOM 519 O O . LEU A 1 70 ? 9.895 -5.736 -14.345 1.00 81.81 70 LEU A O 1
ATOM 523 N N . ARG A 1 71 ? 9.889 -3.557 -14.872 1.00 79.69 71 ARG A N 1
ATOM 524 C CA . ARG A 1 71 ? 9.737 -3.095 -13.481 1.00 79.69 71 ARG A CA 1
ATOM 525 C C . ARG A 1 71 ? 8.450 -3.616 -12.844 1.00 79.69 71 ARG A C 1
ATOM 527 O O . ARG A 1 71 ? 8.463 -3.985 -11.669 1.00 79.69 71 ARG A O 1
ATOM 534 N N . ALA A 1 72 ? 7.357 -3.655 -13.603 1.00 75.62 72 ALA A N 1
ATOM 535 C CA . ALA A 1 72 ? 6.072 -4.179 -13.160 1.00 75.62 72 ALA A CA 1
ATOM 536 C C . ALA A 1 72 ? 6.137 -5.685 -12.868 1.00 75.62 72 ALA A C 1
ATOM 538 O O . ALA A 1 72 ? 5.491 -6.159 -11.943 1.00 75.62 72 ALA A O 1
ATOM 539 N N . ARG A 1 73 ? 6.953 -6.449 -13.591 1.00 78.88 73 ARG A N 1
ATOM 540 C CA . ARG A 1 73 ? 7.153 -7.875 -13.302 1.00 78.88 73 ARG A CA 1
ATOM 541 C C . ARG A 1 73 ? 8.114 -8.087 -12.128 1.00 78.88 73 ARG A C 1
ATOM 543 O O . ARG A 1 73 ? 7.866 -8.934 -11.277 1.00 78.88 73 ARG A O 1
ATOM 550 N N . SER A 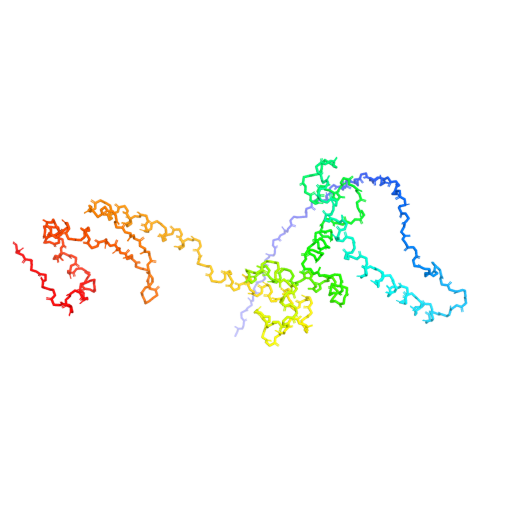1 74 ? 9.170 -7.279 -12.028 1.00 90.06 74 SER A N 1
ATOM 551 C CA . SER A 1 74 ? 10.224 -7.454 -11.021 1.00 90.06 74 SER A CA 1
ATOM 552 C C . SER A 1 74 ? 9.887 -6.927 -9.625 1.00 90.06 74 SER A C 1
ATOM 554 O O . SER A 1 74 ? 10.579 -7.299 -8.675 1.00 90.06 74 SER A O 1
ATOM 556 N N . PHE A 1 75 ? 8.874 -6.065 -9.443 1.00 94.31 75 PHE A N 1
ATOM 557 C CA . PHE A 1 75 ? 8.604 -5.504 -8.108 1.00 94.31 75 PHE A CA 1
ATOM 558 C C . PHE A 1 75 ? 8.170 -6.581 -7.105 1.00 94.31 75 PHE A C 1
ATOM 560 O O . PHE A 1 75 ? 8.515 -6.479 -5.927 1.00 94.31 75 PHE A O 1
ATOM 567 N N . TYR A 1 76 ? 7.413 -7.590 -7.555 1.00 94.06 76 TYR A N 1
ATOM 568 C CA . TYR A 1 76 ? 6.934 -8.659 -6.680 1.00 94.06 76 TYR A CA 1
ATOM 569 C C . TYR A 1 76 ? 8.101 -9.521 -6.213 1.00 94.06 76 TYR A C 1
ATOM 571 O O . TYR A 1 76 ? 8.292 -9.702 -5.013 1.00 94.06 76 TYR A O 1
ATOM 579 N N . ASP A 1 77 ? 8.926 -9.961 -7.163 1.00 94.25 77 ASP A N 1
ATOM 580 C CA . ASP A 1 77 ? 10.096 -10.798 -6.900 1.00 94.25 77 ASP A CA 1
ATOM 581 C C . ASP A 1 77 ? 11.099 -10.044 -6.007 1.00 94.25 77 ASP A C 1
ATOM 583 O O . ASP A 1 77 ? 11.562 -10.570 -4.996 1.00 94.25 77 ASP A O 1
ATOM 587 N N . THR A 1 78 ? 11.328 -8.752 -6.275 1.00 94.31 78 THR A N 1
ATOM 588 C CA . THR A 1 78 ? 12.092 -7.869 -5.374 1.00 94.31 78 THR A CA 1
ATOM 589 C C . THR A 1 78 ? 11.478 -7.827 -3.971 1.00 94.31 78 THR A C 1
ATOM 591 O O . THR A 1 78 ? 12.193 -7.923 -2.977 1.00 94.31 78 THR A O 1
ATOM 594 N N . GLY A 1 79 ? 10.154 -7.687 -3.867 1.00 95.94 79 GLY A N 1
ATOM 595 C CA . GLY A 1 79 ? 9.432 -7.705 -2.596 1.00 95.94 79 GLY A CA 1
ATOM 596 C C . GLY A 1 79 ? 9.615 -9.014 -1.828 1.00 95.94 79 GLY A C 1
ATOM 597 O O . GLY A 1 79 ? 9.830 -8.974 -0.618 1.00 95.94 79 GLY A O 1
ATOM 598 N N . HIS A 1 80 ? 9.600 -10.152 -2.522 1.00 95.62 80 HIS A N 1
ATOM 599 C CA . HIS A 1 80 ? 9.859 -11.467 -1.942 1.00 95.62 80 HIS A CA 1
ATOM 600 C C . HIS A 1 80 ? 11.309 -11.590 -1.452 1.00 95.62 80 HIS A C 1
ATOM 602 O O . HIS A 1 80 ? 11.546 -11.977 -0.310 1.00 95.62 80 HIS A O 1
ATOM 608 N N . HIS A 1 81 ? 12.293 -11.171 -2.252 1.00 94.12 81 HIS A N 1
ATOM 609 C CA . HIS A 1 81 ? 13.694 -11.143 -1.821 1.00 94.12 81 HIS A CA 1
ATOM 610 C C . HIS A 1 81 ? 13.923 -10.219 -0.620 1.00 94.12 81 HIS A C 1
ATOM 612 O O . HIS A 1 81 ? 14.721 -10.540 0.257 1.00 94.12 81 HIS A O 1
ATOM 618 N N . LEU A 1 82 ? 13.194 -9.103 -0.522 1.00 95.75 82 LEU A N 1
ATOM 619 C CA . LEU A 1 82 ? 13.231 -8.235 0.656 1.00 95.75 82 LEU A CA 1
ATOM 620 C C . LEU A 1 82 ? 12.689 -8.927 1.917 1.00 95.75 82 LEU A C 1
ATOM 622 O O . LEU A 1 82 ? 13.154 -8.603 3.008 1.00 95.75 82 LEU A O 1
ATOM 626 N N . ILE A 1 83 ? 11.731 -9.857 1.803 1.00 96.06 83 ILE A N 1
ATOM 627 C CA . ILE A 1 83 ? 11.247 -10.655 2.944 1.00 96.06 83 ILE A CA 1
ATOM 628 C C . ILE A 1 83 ? 12.375 -11.554 3.461 1.00 96.06 83 ILE A C 1
ATOM 630 O O . ILE A 1 83 ? 12.681 -11.499 4.654 1.00 96.06 83 ILE A O 1
ATOM 634 N N . GLU A 1 84 ? 13.025 -12.297 2.563 1.00 94.69 84 GLU A N 1
ATOM 635 C CA . GLU A 1 84 ? 14.158 -13.174 2.890 1.00 94.69 84 GLU A CA 1
ATOM 636 C C . GLU A 1 84 ? 15.327 -12.379 3.486 1.00 94.69 84 GLU A C 1
ATOM 638 O O . GLU A 1 84 ? 15.843 -12.692 4.560 1.00 94.69 84 GLU A O 1
ATOM 643 N N . LEU A 1 85 ? 15.692 -11.263 2.851 1.00 91.25 85 LEU A N 1
ATOM 644 C CA . LEU A 1 85 ? 16.780 -10.408 3.316 1.00 91.25 85 LEU A CA 1
ATOM 645 C C . LEU A 1 85 ? 16.484 -9.803 4.698 1.00 91.25 85 LEU A C 1
ATOM 647 O O . LEU A 1 85 ? 17.377 -9.680 5.537 1.00 91.25 85 LEU A O 1
ATOM 651 N N . LEU A 1 86 ? 15.223 -9.450 4.973 1.00 93.81 86 LEU A N 1
ATOM 652 C CA . LEU A 1 86 ? 14.816 -8.931 6.278 1.00 93.81 86 LEU A CA 1
ATOM 653 C C . LEU A 1 86 ? 14.878 -10.003 7.378 1.00 93.81 86 LEU A C 1
ATOM 655 O O . LEU A 1 86 ? 15.085 -9.648 8.543 1.00 93.81 86 LEU A O 1
ATOM 659 N N . ALA A 1 87 ? 14.723 -11.289 7.049 1.00 94.00 87 ALA A N 1
ATOM 660 C CA . ALA A 1 87 ? 14.936 -12.385 7.997 1.00 94.00 87 ALA A CA 1
ATOM 661 C C . ALA A 1 87 ? 16.417 -12.493 8.409 1.00 94.00 87 ALA A C 1
ATOM 663 O O . ALA A 1 87 ? 16.712 -12.722 9.580 1.00 94.00 87 ALA A O 1
ATOM 664 N N . LEU A 1 88 ? 17.337 -12.199 7.484 1.00 93.25 88 LEU A N 1
ATOM 665 C CA . LEU A 1 88 ? 18.791 -12.211 7.697 1.00 93.25 88 LEU A CA 1
ATOM 666 C C . LEU A 1 88 ? 19.359 -10.893 8.260 1.00 93.25 88 LEU A C 1
ATOM 668 O O . LEU A 1 88 ? 20.571 -10.749 8.426 1.00 93.25 88 LEU A O 1
ATOM 672 N N . ARG A 1 89 ? 18.507 -9.913 8.589 1.00 94.25 89 ARG A N 1
ATOM 673 C CA . ARG A 1 89 ? 18.938 -8.550 8.956 1.00 94.25 89 ARG A CA 1
ATOM 674 C C . ARG A 1 89 ? 19.943 -8.490 10.111 1.00 94.25 89 ARG A C 1
ATOM 676 O O . ARG A 1 89 ? 20.833 -7.647 10.079 1.00 94.25 89 ARG A O 1
ATOM 683 N N . SER A 1 90 ? 19.840 -9.382 11.101 1.00 92.69 90 SER A N 1
ATOM 684 C CA . SER A 1 90 ? 20.762 -9.424 12.245 1.00 92.69 90 SER A CA 1
ATOM 685 C C . SER A 1 90 ? 22.190 -9.770 11.821 1.00 92.69 90 SER A C 1
ATOM 687 O O . SER A 1 90 ? 23.130 -9.151 12.311 1.00 92.69 90 SER A O 1
ATOM 689 N N . GLN A 1 91 ? 22.349 -10.689 10.866 1.00 94.50 91 GLN A N 1
ATOM 690 C CA . GLN A 1 91 ? 23.646 -11.079 10.302 1.00 94.50 91 GLN A CA 1
ATOM 691 C C . GLN A 1 91 ? 24.266 -9.940 9.483 1.00 94.50 91 GLN A C 1
ATOM 693 O O . GLN A 1 91 ? 25.476 -9.750 9.487 1.00 94.50 91 GLN A O 1
ATOM 698 N N . LEU A 1 92 ? 23.421 -9.123 8.849 1.00 90.75 92 LEU A N 1
ATOM 699 C CA . LEU A 1 92 ? 23.812 -7.918 8.108 1.00 90.75 92 LEU A CA 1
ATOM 700 C C . LEU A 1 92 ? 23.981 -6.685 9.022 1.00 90.75 92 LEU A C 1
ATOM 702 O O . LEU A 1 92 ? 24.196 -5.563 8.556 1.00 90.75 92 LEU A O 1
ATOM 706 N N . GLY A 1 93 ? 23.840 -6.870 10.339 1.00 93.94 93 GLY A N 1
ATOM 707 C CA . GLY A 1 93 ? 23.931 -5.816 11.343 1.00 93.94 93 GLY A CA 1
ATOM 708 C C . GLY A 1 93 ? 22.839 -4.746 11.240 1.00 93.94 93 GLY A C 1
ATOM 709 O O . GLY A 1 93 ? 23.040 -3.642 11.743 1.00 93.94 93 GLY A O 1
ATOM 710 N N . ALA A 1 94 ? 21.720 -5.009 10.570 1.00 94.56 94 ALA A N 1
ATOM 711 C CA . ALA A 1 94 ? 20.606 -4.078 10.406 1.00 94.56 94 ALA A CA 1
ATOM 712 C C . ALA A 1 94 ? 19.457 -4.404 11.374 1.00 94.56 94 ALA A C 1
ATOM 714 O O . ALA A 1 94 ? 19.055 -5.560 11.522 1.00 94.56 94 ALA A O 1
ATOM 715 N N . LYS A 1 95 ? 18.884 -3.383 12.019 1.00 95.06 95 LYS A N 1
ATOM 716 C CA . LYS A 1 95 ? 17.748 -3.547 12.947 1.00 95.06 95 LYS A CA 1
ATOM 717 C C . LYS A 1 95 ? 16.405 -3.606 12.232 1.00 95.06 95 LYS A C 1
ATOM 719 O O . LYS A 1 95 ? 15.519 -4.369 12.620 1.00 95.06 95 LYS A O 1
ATOM 724 N N . ASP A 1 96 ? 16.261 -2.801 11.188 1.00 94.62 96 ASP A N 1
ATOM 725 C CA . ASP A 1 96 ? 15.031 -2.633 10.427 1.00 94.62 96 ASP A CA 1
ATOM 726 C C . ASP A 1 96 ? 15.309 -2.506 8.920 1.00 94.62 96 ASP A C 1
ATOM 728 O O . ASP A 1 96 ? 16.454 -2.508 8.464 1.00 94.62 96 ASP A O 1
ATOM 732 N N . ILE A 1 97 ? 14.239 -2.402 8.128 1.00 93.75 97 ILE A N 1
ATOM 733 C CA . ILE A 1 97 ? 14.334 -2.269 6.669 1.00 93.75 97 ILE A CA 1
ATOM 734 C C . ILE A 1 97 ? 15.057 -0.988 6.231 1.00 93.75 97 ILE A C 1
ATOM 736 O O . ILE A 1 97 ? 15.674 -0.965 5.169 1.00 93.75 97 ILE A O 1
ATOM 740 N N . LYS A 1 98 ? 14.992 0.086 7.027 1.00 95.25 98 LYS A N 1
ATOM 741 C CA . LYS A 1 98 ? 15.613 1.367 6.688 1.00 95.25 98 LYS A CA 1
ATOM 742 C C . LYS A 1 98 ? 17.130 1.261 6.821 1.00 95.25 98 LYS A C 1
ATOM 744 O O . LYS A 1 98 ? 17.839 1.659 5.899 1.00 95.25 98 LYS A O 1
ATOM 749 N N . GLU A 1 99 ? 17.611 0.699 7.927 1.00 94.88 99 GLU A N 1
ATOM 750 C CA . GLU A 1 99 ? 19.030 0.396 8.119 1.00 94.88 99 GLU A CA 1
ATOM 751 C C . GLU A 1 99 ? 19.528 -0.610 7.077 1.00 94.88 99 GLU A C 1
ATOM 753 O O . GLU A 1 99 ? 20.596 -0.409 6.503 1.00 94.88 99 GLU A O 1
ATOM 758 N N . LEU A 1 100 ? 18.731 -1.640 6.772 1.00 91.38 100 LEU A N 1
ATOM 759 C CA . LEU A 1 100 ? 19.069 -2.650 5.769 1.00 91.38 100 LEU A CA 1
ATOM 760 C C . LEU A 1 100 ? 19.299 -2.028 4.384 1.00 91.38 100 LEU A C 1
ATOM 762 O O . LEU A 1 100 ? 20.336 -2.272 3.771 1.00 91.38 100 LEU A O 1
ATOM 766 N N . CYS A 1 101 ? 18.382 -1.167 3.923 1.00 90.62 101 CYS A N 1
ATOM 767 C CA . CYS A 1 101 ? 18.522 -0.472 2.638 1.00 90.62 101 CYS A CA 1
ATOM 768 C C . CYS A 1 101 ? 19.789 0.392 2.574 1.00 90.62 101 CYS A C 1
ATOM 770 O O . CYS A 1 101 ? 20.395 0.501 1.513 1.00 90.62 101 CYS A O 1
ATOM 772 N N . SER A 1 102 ? 20.184 1.005 3.696 1.00 89.75 102 SER A N 1
ATOM 773 C CA . SER A 1 102 ? 21.375 1.858 3.764 1.00 89.75 102 SER A CA 1
ATOM 774 C C . SER A 1 102 ? 22.683 1.069 3.820 1.00 89.75 102 SER A C 1
ATOM 776 O O . SER A 1 102 ? 23.687 1.564 3.322 1.00 89.75 102 SER A O 1
ATOM 778 N N . LYS A 1 103 ? 22.701 -0.104 4.465 1.00 90.06 103 LYS A N 1
ATOM 779 C CA . LYS A 1 103 ? 23.921 -0.910 4.643 1.00 90.06 103 LYS A CA 1
ATOM 780 C C . LYS A 1 103 ? 24.254 -1.778 3.434 1.00 90.06 103 LYS A C 1
ATOM 782 O O . LYS A 1 103 ? 25.425 -1.948 3.128 1.00 90.06 103 LYS A O 1
ATOM 787 N N . VAL A 1 104 ? 23.235 -2.322 2.772 1.00 85.00 104 VAL A N 1
ATOM 788 C CA . VAL A 1 104 ? 23.395 -3.270 1.652 1.00 85.00 104 VAL A CA 1
ATOM 789 C C . VAL A 1 104 ? 23.422 -2.554 0.289 1.00 85.00 104 VAL A C 1
ATOM 791 O O . VAL A 1 104 ? 23.604 -3.197 -0.733 1.00 85.00 104 VAL A O 1
ATOM 794 N N . ASP A 1 105 ? 23.247 -1.227 0.266 1.00 86.44 105 ASP A N 1
ATOM 795 C CA . ASP A 1 105 ? 23.142 -0.402 -0.950 1.00 86.44 105 ASP A CA 1
ATOM 796 C C . ASP A 1 105 ? 22.192 -1.000 -2.004 1.00 86.44 105 ASP A C 1
ATOM 798 O O . ASP A 1 105 ? 22.545 -1.241 -3.154 1.00 86.44 105 ASP A O 1
ATOM 802 N N . LEU A 1 106 ? 20.935 -1.235 -1.608 1.00 83.12 106 LEU A N 1
ATOM 803 C CA . LEU A 1 106 ? 19.917 -1.872 -2.460 1.00 83.12 106 LEU A CA 1
ATOM 804 C C . LEU A 1 106 ? 19.515 -1.046 -3.701 1.00 83.12 106 LEU A C 1
ATOM 806 O O . LEU A 1 106 ? 18.578 -1.416 -4.406 1.00 83.12 106 LEU A O 1
ATOM 810 N N . GLY A 1 107 ? 20.130 0.117 -3.936 1.00 86.69 107 GLY A N 1
ATOM 811 C CA . GLY A 1 107 ? 19.807 0.994 -5.064 1.00 86.69 107 GLY A CA 1
ATOM 812 C C . GLY A 1 107 ? 18.394 1.596 -5.029 1.00 86.69 107 GLY A C 1
ATOM 813 O O . GLY A 1 107 ? 17.973 2.230 -5.995 1.00 86.69 107 GLY A O 1
ATOM 814 N N . MET A 1 108 ? 17.645 1.434 -3.930 1.00 90.38 108 MET A N 1
ATOM 815 C CA . MET A 1 108 ? 16.273 1.928 -3.786 1.00 90.38 108 MET A CA 1
ATOM 816 C C . MET A 1 108 ? 16.026 2.607 -2.438 1.00 90.38 108 MET A C 1
ATOM 818 O O . MET A 1 108 ? 16.701 2.355 -1.441 1.00 90.38 108 MET A O 1
ATOM 822 N N . SER A 1 109 ? 15.014 3.476 -2.395 1.00 94.25 109 SER A N 1
ATOM 823 C CA . SER A 1 109 ? 14.608 4.121 -1.146 1.00 94.25 109 SER A CA 1
ATOM 824 C C . SER A 1 109 ? 13.934 3.123 -0.197 1.00 94.25 109 SER A C 1
ATOM 826 O O . SER A 1 109 ? 13.203 2.232 -0.633 1.00 94.25 109 SER A O 1
ATOM 828 N N . HIS A 1 110 ? 14.082 3.331 1.115 1.00 95.06 110 HIS A N 1
ATOM 829 C CA . HIS A 1 110 ? 13.379 2.533 2.129 1.00 95.06 110 HIS A CA 1
ATOM 830 C C . HIS A 1 110 ? 11.845 2.572 1.967 1.00 95.06 110 HIS A C 1
ATOM 832 O O . HIS A 1 110 ? 11.161 1.612 2.312 1.00 95.06 110 HIS A O 1
ATOM 838 N N . MET A 1 111 ? 11.290 3.664 1.423 1.00 95.94 111 MET A N 1
ATOM 839 C CA . MET A 1 111 ? 9.859 3.768 1.123 1.00 95.94 111 MET A CA 1
ATOM 840 C C . MET A 1 111 ? 9.447 2.825 -0.008 1.00 95.94 111 MET A C 1
ATOM 842 O O . MET A 1 111 ? 8.422 2.154 0.102 1.00 95.94 111 MET A O 1
ATOM 846 N N . THR A 1 112 ? 10.249 2.761 -1.073 1.00 95.75 112 THR A N 1
ATOM 847 C CA . THR A 1 112 ? 10.046 1.840 -2.199 1.00 95.75 112 THR A CA 1
ATOM 848 C C . THR A 1 112 ? 10.163 0.394 -1.728 1.00 95.75 112 THR A C 1
ATOM 850 O O . THR A 1 112 ? 9.256 -0.396 -1.973 1.00 95.75 112 THR A O 1
ATOM 853 N N . ALA A 1 113 ? 11.209 0.072 -0.961 1.00 95.44 113 ALA 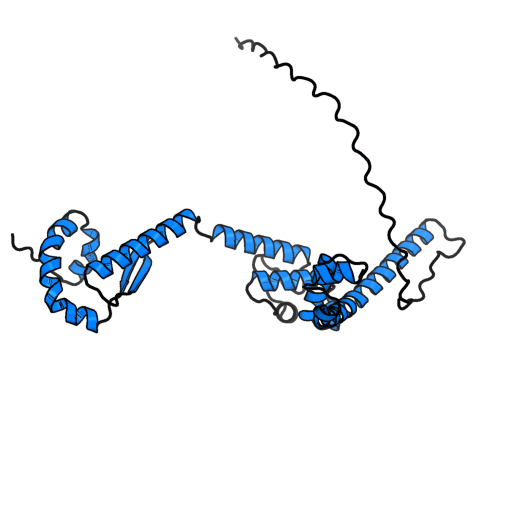A N 1
ATOM 854 C CA . ALA A 1 113 ? 11.403 -1.264 -0.405 1.00 95.44 113 ALA A CA 1
ATOM 855 C C . ALA A 1 113 ? 10.222 -1.688 0.485 1.00 95.44 113 ALA A C 1
ATOM 857 O O . ALA A 1 113 ? 9.670 -2.772 0.322 1.00 95.44 113 ALA A O 1
ATOM 858 N N . ASN A 1 114 ? 9.761 -0.807 1.379 1.00 96.94 114 ASN A N 1
ATOM 859 C CA . ASN A 1 114 ? 8.602 -1.085 2.228 1.00 96.94 114 ASN A CA 1
ATOM 860 C C . ASN A 1 114 ? 7.305 -1.253 1.416 1.00 96.94 114 ASN A C 1
ATOM 862 O O . ASN A 1 114 ? 6.468 -2.081 1.770 1.00 96.94 114 ASN A O 1
ATOM 866 N N . LYS A 1 115 ? 7.138 -0.501 0.320 1.00 97.06 115 LYS A N 1
ATOM 867 C CA . LYS A 1 115 ? 6.020 -0.685 -0.614 1.00 97.06 115 LYS A CA 1
ATOM 868 C C . LYS A 1 115 ? 6.047 -2.094 -1.216 1.00 97.06 115 LYS A C 1
ATOM 870 O O . LYS A 1 115 ? 5.038 -2.790 -1.150 1.00 97.06 115 LYS A O 1
ATOM 875 N N . TYR A 1 116 ? 7.195 -2.523 -1.742 1.00 97.19 116 TYR A N 1
ATOM 876 C CA . TYR A 1 116 ? 7.351 -3.825 -2.407 1.00 97.19 116 TYR A CA 1
ATOM 877 C C . TYR A 1 116 ? 7.125 -4.966 -1.412 1.00 97.19 116 TYR A C 1
ATOM 879 O O . TYR A 1 116 ? 6.331 -5.868 -1.668 1.00 97.19 116 TYR A O 1
ATOM 887 N N . LEU A 1 117 ? 7.735 -4.853 -0.228 1.00 96.94 117 LEU A N 1
ATOM 888 C CA . LEU A 1 117 ? 7.564 -5.779 0.888 1.00 96.94 117 LEU A CA 1
ATOM 889 C C . LEU A 1 117 ? 6.087 -5.941 1.283 1.00 96.94 117 LEU A C 1
ATOM 891 O O . LEU A 1 117 ? 5.614 -7.055 1.485 1.00 96.94 117 LEU A O 1
ATOM 895 N N . GLN A 1 118 ? 5.342 -4.839 1.418 1.00 97.50 118 GLN A N 1
ATOM 896 C CA . GLN A 1 118 ? 3.932 -4.905 1.812 1.00 97.50 118 GLN A CA 1
ATOM 897 C C . GLN A 1 118 ? 3.055 -5.568 0.754 1.00 97.50 118 GLN A C 1
ATOM 899 O O . GLN A 1 118 ? 2.144 -6.312 1.117 1.00 97.50 118 GLN A O 1
ATOM 904 N N . VAL A 1 119 ? 3.322 -5.311 -0.529 1.00 97.69 119 VAL A N 1
ATOM 905 C CA . VAL A 1 119 ? 2.587 -5.960 -1.618 1.00 97.69 119 VAL A CA 1
ATOM 906 C C . VAL A 1 119 ? 2.891 -7.456 -1.645 1.00 97.69 119 VAL A C 1
ATOM 908 O O . VAL A 1 119 ? 1.951 -8.243 -1.596 1.00 97.69 119 VAL A O 1
ATOM 911 N N . ALA A 1 120 ? 4.167 -7.850 -1.602 1.00 97.06 120 ALA A N 1
ATOM 912 C CA . ALA A 1 120 ? 4.568 -9.259 -1.598 1.00 97.06 120 ALA A CA 1
ATOM 913 C C . ALA A 1 120 ? 3.999 -10.050 -0.405 1.00 97.06 120 ALA A C 1
ATOM 915 O O . ALA A 1 120 ? 3.689 -11.226 -0.531 1.00 97.06 120 ALA A O 1
ATOM 916 N N . ARG A 1 121 ? 3.801 -9.401 0.751 1.00 97.25 121 ARG A N 1
ATOM 917 C CA . ARG A 1 121 ? 3.164 -10.024 1.926 1.00 97.25 121 ARG A CA 1
ATOM 918 C C . ARG A 1 121 ? 1.650 -10.181 1.825 1.00 97.25 121 ARG A C 1
ATOM 920 O O . ARG A 1 121 ? 1.086 -10.947 2.596 1.00 97.25 121 ARG A O 1
ATOM 927 N N . SER A 1 122 ? 0.991 -9.390 0.981 1.00 97.69 122 SER A N 1
ATOM 928 C CA . SER A 1 122 ? -0.473 -9.269 0.997 1.00 97.69 122 SER A CA 1
ATOM 929 C C . SER A 1 122 ? -1.153 -9.892 -0.216 1.00 97.69 122 SER A C 1
ATOM 931 O O . SER A 1 122 ? -2.365 -10.074 -0.171 1.00 97.69 122 SER A O 1
ATOM 933 N N . PHE A 1 123 ? -0.412 -10.163 -1.290 1.00 97.75 123 PHE A N 1
ATOM 934 C CA . PHE A 1 123 ? -0.932 -10.660 -2.561 1.00 97.75 123 PHE A CA 1
ATOM 935 C C . PHE A 1 123 ? -0.068 -11.820 -3.060 1.00 97.75 123 PHE A C 1
ATOM 937 O O . PHE A 1 123 ? 1.134 -11.870 -2.794 1.00 97.75 123 PHE A O 1
ATOM 944 N N . ASP A 1 124 ? -0.670 -12.733 -3.814 1.00 96.94 124 ASP A N 1
ATOM 945 C CA . ASP A 1 124 ? 0.076 -13.658 -4.660 1.00 96.94 124 ASP A CA 1
ATOM 946 C C . ASP A 1 124 ? 0.680 -12.919 -5.870 1.00 96.94 124 ASP A C 1
ATOM 948 O O . ASP A 1 124 ? 0.319 -11.777 -6.183 1.00 96.94 124 ASP A O 1
ATOM 952 N N . ARG A 1 125 ? 1.637 -13.572 -6.537 1.00 95.00 125 ARG A N 1
ATOM 953 C CA . ARG A 1 125 ? 2.395 -12.984 -7.647 1.00 95.00 125 ARG A CA 1
ATOM 954 C C . ARG A 1 125 ? 1.503 -12.582 -8.816 1.00 95.00 125 ARG A C 1
ATOM 956 O O . ARG A 1 125 ? 1.683 -11.497 -9.360 1.00 95.00 125 ARG A O 1
ATOM 963 N N . GLU A 1 126 ? 0.570 -13.448 -9.197 1.00 94.88 126 GLU A N 1
ATOM 964 C CA . GLU A 1 126 ? -0.290 -13.256 -10.365 1.00 94.88 126 GLU A CA 1
ATOM 965 C C . GLU A 1 126 ? -1.200 -12.045 -10.159 1.00 94.88 126 GLU A C 1
ATOM 967 O O . GLU A 1 126 ? -1.126 -11.077 -10.921 1.00 94.88 126 GLU A O 1
ATOM 972 N N . THR A 1 127 ? -1.931 -12.023 -9.041 1.00 96.00 127 THR A N 1
ATOM 973 C CA . THR A 1 127 ? -2.801 -10.904 -8.668 1.00 96.00 127 THR A CA 1
ATOM 974 C C . THR A 1 127 ? -2.020 -9.595 -8.565 1.00 96.00 127 THR A C 1
ATOM 976 O O . THR A 1 127 ? -2.501 -8.545 -9.002 1.00 96.00 127 THR A O 1
ATOM 979 N N . ALA A 1 128 ? -0.817 -9.620 -7.978 1.00 96.12 128 ALA A N 1
ATOM 980 C CA . ALA A 1 128 ? -0.009 -8.420 -7.806 1.00 96.12 128 ALA A CA 1
ATOM 981 C C . ALA A 1 128 ? 0.430 -7.822 -9.149 1.00 96.12 128 ALA A C 1
ATOM 983 O O . ALA A 1 128 ? 0.327 -6.605 -9.329 1.00 96.12 128 ALA A O 1
ATOM 984 N N . VAL A 1 129 ? 0.912 -8.663 -10.070 1.00 93.88 129 VAL A N 1
ATOM 985 C CA . VAL A 1 129 ? 1.377 -8.245 -11.399 1.00 93.88 129 VAL A CA 1
ATOM 986 C C . VAL A 1 129 ? 0.212 -7.714 -12.233 1.00 93.88 129 VAL A C 1
ATOM 988 O O . VAL A 1 129 ? 0.334 -6.626 -12.792 1.00 93.88 129 VAL A O 1
ATOM 991 N N . GLU A 1 130 ? -0.928 -8.410 -12.250 1.00 93.94 130 GLU A N 1
ATOM 992 C CA . GLU A 1 130 ? -2.126 -7.977 -12.983 1.00 93.94 130 GLU A CA 1
ATOM 993 C C . GLU A 1 130 ? -2.672 -6.643 -12.448 1.00 93.94 130 GLU A C 1
ATOM 995 O O . GLU A 1 130 ? -3.010 -5.728 -13.199 1.00 93.94 130 GLU A O 1
ATOM 1000 N N . THR A 1 131 ? -2.740 -6.505 -11.124 1.00 95.56 131 THR A N 1
ATOM 1001 C CA . THR A 1 131 ? -3.337 -5.329 -10.475 1.00 95.56 131 THR A CA 1
ATOM 1002 C C . THR A 1 131 ? -2.413 -4.110 -10.505 1.00 95.56 131 THR A C 1
ATOM 1004 O O . THR A 1 131 ? -2.881 -2.965 -10.477 1.00 95.56 131 THR A O 1
ATOM 1007 N N . GLY A 1 132 ? -1.103 -4.344 -10.534 1.00 95.62 132 GLY A N 1
ATOM 1008 C CA . GLY A 1 132 ? -0.078 -3.318 -10.474 1.00 95.62 132 GLY A CA 1
ATOM 1009 C C . GLY A 1 132 ? 0.218 -2.833 -9.052 1.00 95.62 132 GLY A C 1
ATOM 1010 O O . GLY A 1 132 ? -0.648 -2.689 -8.181 1.00 95.62 132 GLY A O 1
ATOM 1011 N N . ILE A 1 133 ? 1.489 -2.508 -8.829 1.00 96.12 133 ILE A N 1
ATOM 1012 C CA . ILE A 1 133 ? 2.040 -2.172 -7.516 1.00 96.12 133 ILE A CA 1
ATOM 1013 C C . ILE A 1 133 ? 1.311 -1.040 -6.780 1.00 96.12 133 ILE A C 1
ATOM 1015 O O . ILE A 1 133 ? 1.038 -1.155 -5.583 1.00 96.12 133 ILE A O 1
ATOM 1019 N N . GLU A 1 134 ? 1.008 0.069 -7.460 1.00 96.88 134 GLU A N 1
ATOM 1020 C CA . GLU A 1 134 ? 0.439 1.252 -6.804 1.00 96.88 134 GLU A CA 1
ATOM 1021 C C . GLU A 1 134 ? -0.957 0.972 -6.252 1.00 96.88 134 GLU A C 1
ATOM 1023 O O . GLU A 1 134 ? -1.300 1.432 -5.160 1.00 96.88 134 GLU A O 1
ATOM 1028 N N . LYS A 1 135 ? -1.753 0.184 -6.980 1.00 97.81 135 LYS A N 1
ATOM 1029 C CA . LYS A 1 135 ? -3.092 -0.208 -6.551 1.00 97.81 135 LYS A CA 1
ATOM 1030 C C . LYS A 1 135 ? -3.028 -1.245 -5.435 1.00 97.81 135 LYS A C 1
ATOM 1032 O O . LYS A 1 135 ? -3.715 -1.061 -4.431 1.00 97.81 135 LYS A O 1
ATOM 1037 N N . CYS A 1 136 ? -2.164 -2.255 -5.547 1.00 98.12 136 CYS A N 1
ATOM 1038 C CA . CYS A 1 136 ? -1.927 -3.226 -4.476 1.00 98.12 136 CYS A CA 1
ATOM 1039 C C . CYS A 1 136 ? -1.529 -2.536 -3.165 1.00 98.12 136 CYS A C 1
ATOM 1041 O O . CYS A 1 136 ? -2.131 -2.781 -2.122 1.00 98.12 136 CYS A O 1
ATOM 1043 N N . TYR A 1 137 ? -0.577 -1.604 -3.212 1.00 98.25 137 TYR A N 1
ATOM 1044 C CA . TYR A 1 137 ? -0.158 -0.864 -2.023 1.00 98.25 137 TYR A CA 1
ATOM 1045 C C . TYR A 1 137 ? -1.245 0.086 -1.497 1.00 98.25 137 TYR A C 1
ATOM 1047 O O . TYR A 1 137 ? -1.460 0.193 -0.291 1.00 98.25 137 TYR A O 1
ATOM 1055 N N . ALA A 1 138 ? -2.001 0.752 -2.374 1.00 98.31 138 ALA A N 1
ATOM 1056 C CA . ALA A 1 138 ? -3.136 1.558 -1.931 1.00 98.31 138 ALA A CA 1
ATOM 1057 C C . ALA A 1 138 ? -4.205 0.700 -1.222 1.00 98.31 138 ALA A C 1
ATOM 1059 O O . ALA A 1 138 ? -4.792 1.148 -0.234 1.00 98.31 138 ALA A O 1
ATOM 1060 N N . LEU A 1 139 ? -4.419 -0.542 -1.675 1.00 98.31 139 LEU A N 1
ATOM 1061 C CA . LEU A 1 139 ? -5.302 -1.514 -1.028 1.00 98.31 139 LEU A CA 1
ATOM 1062 C C . LEU A 1 139 ? -4.775 -1.970 0.336 1.00 98.31 139 LEU A C 1
ATOM 1064 O O . LEU A 1 139 ? -5.576 -2.050 1.264 1.00 98.31 139 LEU A O 1
ATOM 1068 N N . THR A 1 140 ? -3.468 -2.205 0.512 1.00 98.38 140 THR A N 1
ATOM 1069 C CA . THR A 1 140 ? -2.919 -2.547 1.843 1.00 98.38 140 THR A CA 1
ATOM 1070 C C . THR A 1 140 ? -3.128 -1.409 2.845 1.00 98.38 140 THR A C 1
ATOM 1072 O O . THR A 1 140 ? -3.551 -1.637 3.983 1.00 98.38 140 THR A O 1
ATOM 1075 N N . VAL A 1 141 ? -2.913 -0.162 2.415 1.00 98.12 141 VAL A N 1
ATOM 1076 C CA . VAL A 1 141 ? -3.153 1.034 3.237 1.00 98.12 141 VAL A CA 1
ATOM 1077 C C . VAL A 1 141 ? -4.644 1.206 3.543 1.00 98.12 141 VAL A C 1
ATOM 1079 O O . VAL A 1 141 ? -5.003 1.541 4.675 1.00 98.12 141 VAL A O 1
ATOM 1082 N N . TYR A 1 142 ? -5.514 0.956 2.564 1.00 98.06 142 TYR A N 1
ATOM 1083 C CA . TYR A 1 142 ? -6.964 0.994 2.737 1.00 98.06 142 TYR A CA 1
ATOM 1084 C C . TYR A 1 142 ? -7.465 -0.078 3.711 1.00 98.06 142 TYR A C 1
ATOM 1086 O O . TYR A 1 142 ? -8.183 0.256 4.653 1.00 98.06 142 TYR A O 1
ATOM 1094 N N . ALA A 1 143 ? -7.020 -1.326 3.558 1.00 98.00 143 ALA A N 1
ATOM 1095 C CA . ALA A 1 143 ? -7.352 -2.438 4.445 1.00 98.00 143 ALA A CA 1
ATOM 1096 C C . ALA A 1 143 ? -6.989 -2.113 5.905 1.00 98.00 143 ALA A C 1
ATOM 1098 O O . ALA A 1 143 ? -7.803 -2.271 6.817 1.00 98.00 143 ALA A O 1
ATOM 1099 N N . LYS A 1 144 ? -5.806 -1.521 6.128 1.00 97.38 144 LYS A N 1
ATOM 1100 C CA . LYS A 1 144 ? -5.399 -1.018 7.447 1.00 97.38 144 LYS A CA 1
ATOM 1101 C C . LYS A 1 144 ? -6.318 0.094 7.966 1.00 97.38 144 LYS A C 1
ATOM 1103 O O . LYS A 1 144 ? -6.657 0.094 9.146 1.00 97.38 144 LYS A O 1
ATOM 1108 N N . ALA A 1 145 ? -6.725 1.036 7.115 1.00 95.44 145 ALA A N 1
ATOM 1109 C CA . ALA A 1 145 ? -7.584 2.156 7.509 1.00 95.44 145 ALA A CA 1
ATOM 1110 C C . ALA A 1 145 ? -8.998 1.721 7.933 1.00 95.44 145 ALA A C 1
ATOM 1112 O O . ALA A 1 145 ? -9.601 2.381 8.775 1.00 95.44 145 ALA A O 1
ATOM 1113 N N . ILE A 1 146 ? -9.508 0.609 7.395 1.00 94.81 146 ILE A N 1
ATOM 1114 C CA . ILE A 1 146 ? -10.806 0.032 7.783 1.00 94.81 146 ILE A CA 1
ATOM 1115 C C . ILE A 1 146 ? -10.705 -1.014 8.906 1.00 94.81 146 ILE A C 1
ATOM 1117 O O . ILE A 1 146 ? -11.700 -1.673 9.204 1.00 94.81 146 ILE A O 1
ATOM 1121 N N . GLY A 1 147 ? -9.527 -1.176 9.521 1.00 95.00 147 GLY A N 1
ATOM 1122 C CA . GLY A 1 147 ? -9.312 -2.094 10.644 1.00 95.00 147 GLY A CA 1
ATOM 1123 C C . GLY A 1 147 ? -9.125 -3.563 10.256 1.00 95.00 147 GLY A C 1
ATOM 1124 O O . GLY A 1 147 ? -9.291 -4.430 11.105 1.00 95.00 147 GLY A O 1
ATOM 1125 N N . ARG A 1 148 ? -8.778 -3.854 8.998 1.00 95.94 148 ARG A N 1
ATOM 1126 C CA . ARG A 1 148 ? -8.568 -5.215 8.475 1.00 95.94 148 ARG A CA 1
ATOM 1127 C C . ARG A 1 148 ? -7.159 -5.373 7.878 1.00 95.94 148 ARG A C 1
ATOM 1129 O O . ARG A 1 148 ? -7.022 -5.577 6.672 1.00 95.94 148 ARG A O 1
ATOM 1136 N N . PRO A 1 149 ? -6.080 -5.185 8.663 1.00 95.75 149 PRO A N 1
ATOM 1137 C CA . PRO A 1 149 ? -4.723 -5.350 8.147 1.00 95.75 149 PRO A CA 1
ATOM 1138 C C . PRO A 1 149 ? -4.505 -6.798 7.681 1.00 95.75 149 PRO A C 1
ATOM 1140 O O . PRO A 1 149 ? -4.815 -7.726 8.415 1.00 95.75 149 PRO A O 1
ATOM 1143 N N . GLY A 1 150 ? -3.965 -6.983 6.474 1.00 94.00 150 GLY A N 1
ATOM 1144 C CA . GLY A 1 150 ? -3.745 -8.307 5.870 1.00 94.00 150 GLY A CA 1
ATOM 1145 C C . GLY A 1 150 ? -4.832 -8.747 4.882 1.00 94.00 150 GLY A C 1
ATOM 1146 O O . GLY A 1 150 ? -4.544 -9.519 3.979 1.00 94.00 150 GLY A O 1
ATOM 1147 N N . ASP A 1 151 ? -6.033 -8.165 4.936 1.00 97.19 151 ASP A N 1
ATOM 1148 C CA . ASP A 1 151 ? -7.159 -8.571 4.076 1.00 97.19 151 ASP A CA 1
ATOM 1149 C C . ASP A 1 151 ? -7.137 -7.940 2.670 1.00 97.19 151 ASP A C 1
ATOM 1151 O O . ASP A 1 151 ? -8.135 -7.987 1.951 1.00 97.19 151 ASP A O 1
ATOM 1155 N N . ALA A 1 152 ? -6.037 -7.307 2.254 1.00 97.88 152 ALA A N 1
ATOM 1156 C CA . ALA A 1 152 ? -5.996 -6.518 1.021 1.00 97.88 152 ALA A CA 1
ATOM 1157 C C . ALA A 1 152 ? -6.340 -7.346 -0.234 1.00 97.88 152 ALA A C 1
ATOM 1159 O O . ALA A 1 152 ? -7.156 -6.900 -1.045 1.00 97.88 152 ALA A O 1
ATOM 1160 N N . ALA A 1 153 ? -5.794 -8.561 -0.361 1.00 97.88 153 ALA A N 1
ATOM 1161 C CA . ALA A 1 153 ? -6.141 -9.478 -1.448 1.00 97.88 153 ALA A CA 1
ATOM 1162 C C . ALA A 1 153 ? -7.599 -9.948 -1.376 1.00 97.88 153 ALA A C 1
ATOM 1164 O O . ALA A 1 153 ? -8.297 -9.926 -2.385 1.00 97.88 153 ALA A O 1
ATOM 1165 N N . ALA A 1 154 ? -8.106 -10.289 -0.187 1.00 97.94 154 ALA A N 1
ATOM 1166 C CA . ALA A 1 154 ? -9.499 -10.707 -0.015 1.00 97.94 154 ALA A CA 1
ATOM 1167 C C . ALA A 1 154 ? -10.496 -9.593 -0.392 1.00 97.94 154 ALA A C 1
ATOM 1169 O O . ALA A 1 154 ? -11.502 -9.855 -1.053 1.00 97.94 154 ALA A O 1
ATOM 1170 N N . ILE A 1 155 ? -10.194 -8.345 -0.018 1.00 97.75 155 ILE A N 1
ATOM 1171 C CA . ILE A 1 155 ? -10.975 -7.146 -0.363 1.00 97.75 155 ILE A CA 1
ATOM 1172 C C . ILE A 1 155 ? -11.027 -6.933 -1.884 1.00 97.75 155 ILE A C 1
ATOM 1174 O O . ILE A 1 155 ? -12.061 -6.523 -2.421 1.00 97.75 155 ILE A O 1
ATOM 1178 N N . LEU A 1 156 ? -9.920 -7.196 -2.586 1.00 98.06 156 LEU A N 1
ATOM 1179 C CA . LEU A 1 156 ? -9.855 -7.116 -4.044 1.00 98.06 156 LEU A CA 1
ATOM 1180 C C . LEU A 1 156 ? -10.616 -8.268 -4.712 1.00 98.06 156 LEU A C 1
ATOM 1182 O O . LEU A 1 156 ? -11.438 -8.028 -5.596 1.00 98.06 156 LEU A O 1
ATOM 1186 N N . ALA A 1 157 ? -10.388 -9.504 -4.264 1.00 97.69 157 ALA A N 1
ATOM 1187 C CA . ALA A 1 157 ? -11.006 -10.703 -4.826 1.00 97.69 157 ALA A CA 1
ATOM 1188 C C . ALA A 1 157 ? -12.542 -10.640 -4.765 1.00 97.69 157 ALA A C 1
ATOM 1190 O O . ALA A 1 157 ? -13.217 -10.918 -5.758 1.00 97.69 157 ALA A O 1
ATOM 1191 N N . ARG A 1 158 ? -13.089 -10.184 -3.628 1.00 98.00 158 ARG A N 1
ATOM 1192 C CA . ARG A 1 158 ? -14.537 -10.020 -3.387 1.00 98.00 158 ARG A CA 1
ATOM 1193 C C . ARG A 1 158 ? -15.143 -8.762 -4.016 1.00 98.00 158 ARG A C 1
ATOM 1195 O O . ARG A 1 158 ? -16.349 -8.548 -3.899 1.00 98.00 158 ARG A O 1
ATOM 1202 N N . ASP A 1 159 ? -14.325 -7.927 -4.656 1.00 97.56 159 ASP A N 1
ATOM 1203 C CA . ASP A 1 159 ? -14.729 -6.637 -5.219 1.00 97.56 159 ASP A CA 1
ATOM 1204 C C . ASP A 1 159 ? -15.535 -5.778 -4.223 1.00 97.56 159 ASP A C 1
ATOM 1206 O O . ASP A 1 159 ? -16.632 -5.299 -4.519 1.00 97.56 159 ASP A O 1
ATOM 1210 N N . GLU A 1 160 ? -15.063 -5.657 -2.980 1.00 97.38 160 GLU A N 1
ATOM 1211 C CA . GLU A 1 160 ? -15.825 -4.984 -1.922 1.00 97.38 160 GLU A CA 1
ATOM 1212 C C . GLU A 1 160 ? -16.102 -3.499 -2.246 1.00 97.38 160 GLU A C 1
ATOM 1214 O O . GLU A 1 160 ? -15.358 -2.829 -2.969 1.00 97.38 160 GLU A O 1
ATOM 1219 N N . VAL A 1 161 ? -17.182 -2.954 -1.677 1.00 96.06 161 VAL A N 1
ATOM 1220 C CA . VAL A 1 161 ? -17.485 -1.517 -1.767 1.00 96.06 161 VAL A CA 1
ATOM 1221 C C . VAL A 1 161 ? -16.476 -0.723 -0.932 1.00 96.06 161 VAL A C 1
ATOM 1223 O O . VAL A 1 161 ? -16.215 -1.035 0.233 1.00 96.06 161 VAL A O 1
ATOM 1226 N N . VAL A 1 162 ? -15.922 0.341 -1.513 1.00 95.19 162 VAL A N 1
ATOM 1227 C CA . VAL A 1 162 ? -14.925 1.198 -0.866 1.00 95.19 162 VAL A CA 1
ATOM 1228 C C . VAL A 1 162 ? -15.606 2.131 0.141 1.00 95.19 162 VAL A C 1
ATOM 1230 O O . VAL A 1 162 ? -16.318 3.069 -0.217 1.00 95.19 162 VAL A O 1
ATOM 1233 N N . ARG A 1 163 ? -15.353 1.917 1.433 1.00 89.12 163 ARG A N 1
ATOM 1234 C CA . ARG A 1 163 ? -15.818 2.794 2.515 1.00 89.12 163 ARG A CA 1
ATOM 1235 C C . ARG A 1 163 ? -15.198 4.182 2.360 1.00 89.12 163 ARG A C 1
ATOM 1237 O O . ARG A 1 163 ? -13.995 4.310 2.159 1.00 89.12 163 ARG A O 1
ATOM 1244 N N . GLY A 1 164 ? -16.020 5.223 2.479 1.00 83.56 164 GLY A N 1
ATOM 1245 C CA . GLY A 1 164 ? -15.590 6.610 2.274 1.00 83.56 164 GLY A CA 1
ATOM 1246 C C . GLY A 1 164 ? -15.584 7.071 0.810 1.00 83.56 164 GLY A C 1
ATOM 1247 O O . GLY A 1 164 ? -15.223 8.216 0.555 1.00 83.56 164 GLY A O 1
ATOM 1248 N N . ALA A 1 165 ? -16.009 6.232 -0.145 1.00 87.19 165 ALA A N 1
ATOM 1249 C CA . ALA A 1 165 ? -16.205 6.614 -1.544 1.00 87.19 165 ALA A CA 1
ATOM 1250 C C . ALA A 1 165 ? -17.527 6.040 -2.085 1.00 87.19 165 ALA A C 1
ATOM 1252 O O . ALA A 1 165 ? -17.707 4.829 -2.191 1.00 87.19 165 ALA A O 1
ATOM 1253 N N . ARG A 1 166 ? -18.482 6.911 -2.431 1.00 86.38 166 ARG A N 1
ATOM 1254 C CA . ARG A 1 166 ? -19.831 6.486 -2.837 1.00 86.38 166 ARG A CA 1
ATOM 1255 C C . ARG A 1 166 ? -19.797 5.716 -4.163 1.00 86.38 166 ARG A C 1
ATOM 1257 O O . ARG A 1 166 ? -19.266 6.218 -5.148 1.00 86.38 166 ARG A O 1
ATOM 1264 N N . GLY A 1 167 ? -20.390 4.519 -4.177 1.00 89.00 167 GLY A N 1
ATOM 1265 C CA . GLY A 1 167 ? -20.566 3.695 -5.382 1.00 89.00 167 GLY A CA 1
ATOM 1266 C C . GLY A 1 167 ? -19.279 3.105 -5.970 1.00 89.00 167 GLY A C 1
ATOM 1267 O O . GLY A 1 167 ? -19.314 2.538 -7.056 1.00 89.00 167 GLY A O 1
ATOM 1268 N N . LEU A 1 168 ? -18.143 3.240 -5.283 1.00 94.38 168 LEU A N 1
ATOM 1269 C CA . LEU A 1 168 ? -16.859 2.751 -5.771 1.00 94.38 168 LEU A CA 1
ATOM 1270 C C . LEU A 1 168 ? -16.613 1.313 -5.296 1.00 94.38 168 LEU A C 1
ATOM 1272 O O . LEU A 1 168 ? -16.808 1.019 -4.117 1.00 94.38 168 LEU A O 1
ATOM 1276 N N . ARG A 1 169 ? -16.136 0.438 -6.187 1.00 97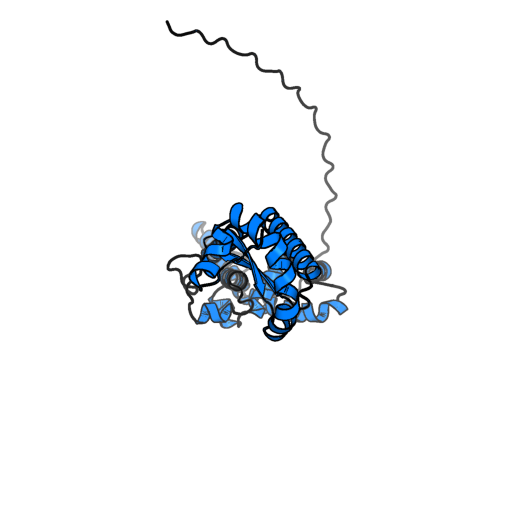.25 169 ARG A N 1
ATOM 1277 C CA . ARG A 1 169 ? -15.719 -0.937 -5.857 1.00 97.25 169 ARG A CA 1
ATOM 1278 C C . ARG A 1 169 ? -14.217 -1.123 -6.043 1.00 97.25 169 ARG A C 1
ATOM 1280 O O . ARG A 1 169 ? -13.586 -0.371 -6.786 1.00 97.25 169 ARG A O 1
ATOM 1287 N N . THR A 1 170 ? -13.622 -2.080 -5.341 1.00 96.19 170 THR A N 1
ATOM 1288 C CA . THR A 1 170 ? -12.160 -2.233 -5.257 1.00 96.19 170 THR A CA 1
ATOM 1289 C C . THR A 1 170 ? -11.512 -2.641 -6.581 1.00 96.19 170 THR A C 1
ATOM 1291 O O . THR A 1 170 ? -10.423 -2.143 -6.882 1.00 96.19 170 THR A O 1
ATOM 1294 N N . LYS A 1 171 ? -12.171 -3.450 -7.427 1.00 97.38 171 LYS A N 1
ATOM 1295 C CA . LYS A 1 171 ? -11.635 -3.825 -8.749 1.00 97.38 171 LYS A CA 1
ATOM 1296 C C . LYS A 1 171 ? -11.587 -2.642 -9.711 1.00 97.38 171 LYS A C 1
ATOM 1298 O O . LYS A 1 171 ? -10.608 -2.509 -10.439 1.00 97.38 171 LYS A O 1
ATOM 1303 N N . THR A 1 172 ? -12.569 -1.743 -9.674 1.00 97.12 172 THR A N 1
ATOM 1304 C CA . THR A 1 172 ? -12.625 -0.560 -10.557 1.00 97.12 172 THR A CA 1
ATOM 1305 C C . THR A 1 172 ? -11.970 0.688 -9.956 1.00 97.12 172 THR A C 1
ATOM 1307 O O . THR A 1 172 ? -11.769 1.692 -10.644 1.00 97.12 172 THR A O 1
ATOM 1310 N N . ALA A 1 173 ? -11.608 0.657 -8.672 1.00 97.06 173 ALA A N 1
ATOM 1311 C CA . ALA A 1 173 ? -10.921 1.757 -8.014 1.00 97.06 173 ALA A CA 1
ATOM 1312 C C . ALA A 1 173 ? -9.469 1.895 -8.493 1.00 97.06 173 ALA A C 1
ATOM 1314 O O . ALA A 1 173 ? -8.686 0.945 -8.468 1.00 97.06 173 ALA A O 1
ATOM 1315 N N . SER A 1 174 ? -9.082 3.120 -8.854 1.00 97.88 174 SER A N 1
ATOM 1316 C CA . SER A 1 174 ? -7.674 3.477 -9.031 1.00 97.88 174 SER A CA 1
ATOM 1317 C C . SER A 1 174 ? -6.989 3.687 -7.676 1.00 97.88 174 SER A C 1
ATOM 1319 O O . SER A 1 174 ? -7.644 4.006 -6.677 1.00 97.88 174 SER A O 1
ATOM 1321 N N . ALA A 1 175 ? -5.656 3.587 -7.647 1.00 97.56 175 ALA A N 1
ATOM 1322 C CA . ALA A 1 175 ? -4.856 3.855 -6.448 1.00 97.56 175 ALA A CA 1
ATOM 1323 C C . ALA A 1 175 ? -5.182 5.229 -5.828 1.00 97.56 175 ALA A C 1
ATOM 1325 O O . ALA A 1 175 ? -5.407 5.344 -4.624 1.00 97.56 175 ALA A O 1
ATOM 1326 N N . SER A 1 176 ? -5.318 6.269 -6.659 1.00 97.56 176 SER A N 1
ATOM 1327 C CA . SER A 1 176 ? -5.668 7.625 -6.219 1.00 97.56 176 SER A CA 1
ATOM 1328 C C . SER A 1 176 ? -7.027 7.697 -5.514 1.00 97.56 176 SER A C 1
ATOM 1330 O O . SER A 1 176 ? -7.155 8.390 -4.501 1.00 97.56 176 SER A O 1
ATOM 1332 N N . LYS A 1 177 ? -8.039 6.961 -6.003 1.00 97.69 177 LYS A N 1
ATOM 1333 C CA . LYS A 1 177 ? -9.364 6.906 -5.365 1.00 97.69 177 LYS A CA 1
ATOM 1334 C C . LYS A 1 177 ? -9.314 6.174 -4.022 1.00 97.69 177 LYS A C 1
ATOM 1336 O O . LYS A 1 177 ? -9.937 6.631 -3.066 1.00 97.69 177 LYS A O 1
ATOM 1341 N N . LEU A 1 178 ? -8.526 5.103 -3.915 1.00 97.75 178 LEU A N 1
ATOM 1342 C CA . LEU A 1 178 ? -8.305 4.396 -2.649 1.00 97.75 178 LEU A CA 1
ATOM 1343 C C . LEU A 1 178 ? -7.621 5.299 -1.611 1.00 97.75 178 LEU A C 1
ATOM 1345 O O . LEU A 1 178 ? -8.071 5.376 -0.469 1.00 97.75 178 LEU A O 1
ATOM 1349 N N . TYR A 1 179 ? -6.604 6.072 -2.001 1.00 97.81 179 TYR A N 1
ATOM 1350 C CA . TYR A 1 179 ? -5.990 7.050 -1.095 1.00 97.81 179 TYR A CA 1
ATOM 1351 C C . TYR A 1 179 ? -6.936 8.187 -0.697 1.00 97.81 179 TYR A C 1
ATOM 1353 O O . TYR A 1 179 ? -6.879 8.667 0.438 1.00 97.81 179 TYR A O 1
ATOM 1361 N N . ALA A 1 180 ? -7.812 8.640 -1.599 1.00 96.19 180 ALA A N 1
ATOM 1362 C CA . ALA A 1 180 ? -8.856 9.605 -1.260 1.00 96.19 180 ALA A CA 1
ATOM 1363 C C . ALA A 1 180 ? -9.830 9.032 -0.215 1.00 96.19 180 ALA A C 1
ATOM 1365 O O . ALA A 1 180 ? -10.101 9.699 0.783 1.00 96.19 180 ALA A O 1
ATOM 1366 N N . ALA A 1 181 ? -10.256 7.776 -0.376 1.00 94.75 181 ALA A N 1
ATOM 1367 C CA . ALA A 1 181 ? -11.090 7.077 0.599 1.00 94.75 181 ALA A CA 1
ATOM 1368 C C . ALA A 1 181 ? -10.393 6.938 1.965 1.00 94.75 181 ALA A C 1
ATOM 1370 O O . ALA A 1 181 ? -10.984 7.250 2.995 1.00 94.75 181 ALA A O 1
ATOM 1371 N N . VAL A 1 182 ? -9.104 6.576 1.993 1.00 96.75 182 VAL A N 1
ATOM 1372 C CA . VAL A 1 182 ? -8.305 6.529 3.233 1.00 96.75 182 VAL A CA 1
ATOM 1373 C C . VAL A 1 182 ? -8.263 7.887 3.934 1.00 96.75 182 VAL A C 1
ATOM 1375 O O . VAL A 1 182 ? -8.383 7.948 5.159 1.00 96.75 182 VAL A O 1
ATOM 1378 N N . ARG A 1 183 ? -8.095 8.984 3.185 1.00 96.12 183 ARG A N 1
ATOM 1379 C CA . ARG A 1 183 ? -8.126 10.341 3.753 1.00 96.12 183 ARG A CA 1
ATOM 1380 C C . ARG A 1 183 ? -9.497 10.670 4.340 1.00 96.12 183 ARG A C 1
ATOM 1382 O O . ARG A 1 183 ? -9.547 11.145 5.468 1.00 96.12 183 ARG A O 1
ATOM 1389 N N . ALA A 1 184 ? -10.581 10.350 3.633 1.00 91.81 184 ALA A N 1
ATOM 1390 C CA . ALA A 1 184 ? -11.943 10.547 4.127 1.00 91.81 184 ALA A CA 1
ATOM 1391 C C . ALA A 1 184 ? -12.220 9.744 5.412 1.00 91.81 184 ALA A C 1
ATOM 1393 O O . ALA A 1 184 ? -12.789 10.279 6.359 1.00 91.81 184 ALA A O 1
ATOM 1394 N N . LEU A 1 185 ? -11.751 8.492 5.491 1.00 90.81 185 LEU A N 1
ATOM 1395 C CA . LEU A 1 185 ? -11.869 7.657 6.693 1.00 90.81 185 LEU A CA 1
ATOM 1396 C C . LEU A 1 185 ? -11.111 8.249 7.885 1.00 90.81 185 LEU A C 1
ATOM 1398 O O . LEU A 1 185 ? -11.639 8.294 8.994 1.00 90.81 185 LEU A O 1
ATOM 1402 N N . LYS A 1 186 ? -9.883 8.732 7.664 1.00 92.62 186 LYS A N 1
ATOM 1403 C CA . LYS A 1 186 ? -9.087 9.388 8.712 1.00 92.62 186 LYS A CA 1
ATOM 1404 C C . LYS A 1 186 ? -9.729 10.687 9.186 1.00 92.62 186 LYS A C 1
ATOM 1406 O O . LYS A 1 186 ? -9.718 10.953 10.384 1.00 92.62 186 LYS A O 1
ATOM 1411 N N . GLU A 1 187 ? -10.291 11.467 8.270 1.00 90.06 187 GLU A N 1
ATOM 1412 C CA . GLU A 1 187 ? -10.978 12.711 8.607 1.00 90.06 187 GLU A CA 1
ATOM 1413 C C . GLU A 1 187 ? -12.253 12.445 9.409 1.00 90.06 187 GLU A C 1
ATOM 1415 O O . GLU A 1 187 ? -12.439 13.029 10.470 1.00 90.06 187 GLU A O 1
ATOM 1420 N N . ALA A 1 188 ? -13.076 11.484 8.987 1.00 82.44 188 ALA A N 1
ATOM 1421 C CA . ALA A 1 188 ? -14.249 11.063 9.749 1.00 82.44 188 ALA A CA 1
ATOM 1422 C C . ALA A 1 188 ? -13.866 10.547 11.149 1.00 82.44 188 ALA A C 1
ATOM 1424 O O . ALA A 1 188 ? -14.510 10.890 12.138 1.00 82.44 188 ALA A O 1
ATOM 1425 N N . ALA A 1 189 ? -12.780 9.775 11.261 1.00 85.25 189 ALA A N 1
ATOM 1426 C CA . ALA A 1 189 ? -12.262 9.327 12.552 1.00 85.25 189 ALA A CA 1
ATOM 1427 C C . ALA A 1 189 ? -11.760 10.493 13.422 1.00 85.25 189 ALA A C 1
ATOM 1429 O O . ALA A 1 189 ? -11.869 10.430 14.643 1.00 85.25 189 ALA A O 1
ATOM 1430 N N . ARG A 1 190 ? -11.227 11.558 12.811 1.00 84.38 190 ARG A N 1
ATOM 1431 C CA . ARG A 1 190 ? -10.820 12.784 13.507 1.00 84.38 190 ARG A CA 1
ATOM 1432 C C . ARG A 1 190 ? -12.026 13.576 14.004 1.00 84.38 190 ARG A C 1
ATOM 1434 O O . ARG A 1 190 ? -12.009 14.001 15.149 1.00 84.38 190 ARG A O 1
ATOM 1441 N N . VAL A 1 191 ? -13.064 13.733 13.185 1.00 76.88 191 VAL A N 1
ATOM 1442 C CA . VAL A 1 191 ? -14.307 14.432 13.559 1.00 76.88 191 VAL A CA 1
ATOM 1443 C C . VAL A 1 191 ? -15.055 13.688 14.669 1.00 76.88 191 VAL A C 1
ATOM 1445 O O . VAL A 1 191 ? -15.591 14.312 15.577 1.00 76.88 191 VAL A O 1
ATOM 1448 N N . ASN A 1 192 ? -15.037 12.353 14.644 1.00 65.38 192 ASN A N 1
ATOM 1449 C CA . ASN A 1 192 ? -15.654 11.521 15.680 1.00 65.38 192 ASN A CA 1
ATOM 1450 C C . ASN A 1 192 ? -14.806 11.385 16.959 1.00 65.38 192 ASN A C 1
ATOM 1452 O O . ASN A 1 192 ? -15.272 10.793 17.935 1.00 65.38 192 ASN A O 1
ATOM 1456 N N . ARG A 1 193 ? -13.570 11.903 16.989 1.00 63.06 193 ARG A N 1
ATOM 1457 C CA . ARG A 1 193 ? -12.792 11.984 18.231 1.00 63.06 193 ARG A CA 1
ATOM 1458 C C . ARG A 1 193 ? -13.307 13.153 19.054 1.00 63.06 193 ARG A C 1
ATOM 1460 O O . ARG A 1 193 ? -13.261 14.299 18.621 1.00 63.06 193 ARG A O 1
ATOM 1467 N N . GLU A 1 194 ? -13.763 12.856 20.266 1.00 55.69 194 GLU A N 1
ATOM 1468 C CA . GLU A 1 194 ? -14.053 13.900 21.243 1.00 55.69 194 GLU A CA 1
ATOM 1469 C C . GLU A 1 194 ? -12.793 14.742 21.498 1.00 55.69 194 GLU A C 1
ATOM 1471 O O . GLU A 1 194 ? -11.702 14.172 21.599 1.00 55.69 194 GLU A O 1
ATOM 1476 N N . PRO A 1 195 ? -12.920 16.077 21.616 1.00 61.59 195 PRO A N 1
ATOM 1477 C CA . PRO A 1 195 ? -11.814 16.937 22.009 1.00 61.59 195 PRO A CA 1
ATOM 1478 C C . PRO A 1 195 ? -11.130 16.392 23.266 1.00 61.59 195 PRO A C 1
ATOM 1480 O O . PRO A 1 195 ? -11.798 16.049 24.244 1.00 61.59 195 PRO A O 1
ATOM 1483 N N . THR A 1 196 ? -9.800 16.325 23.248 1.00 60.41 196 THR A N 1
ATOM 1484 C CA . THR A 1 196 ? -8.966 15.714 24.298 1.00 60.41 196 THR A CA 1
ATOM 1485 C C . THR A 1 196 ? -9.270 16.267 25.696 1.00 60.41 196 THR A C 1
ATOM 1487 O O . THR A 1 196 ? -9.204 15.545 26.687 1.00 60.41 196 THR A O 1
ATOM 1490 N N . GLU A 1 197 ? -9.678 17.533 25.786 1.00 58.22 197 GLU A N 1
ATOM 1491 C CA . GLU A 1 197 ? -10.086 18.174 27.040 1.00 58.22 197 GLU A CA 1
ATOM 1492 C C . GLU A 1 197 ? -11.390 17.609 27.613 1.00 58.22 197 GLU A C 1
ATOM 1494 O O . GLU A 1 197 ? -11.505 17.442 28.827 1.00 58.22 197 GLU A O 1
ATOM 1499 N N . ILE A 1 198 ? -12.350 17.253 26.756 1.00 60.72 198 ILE A N 1
ATOM 1500 C CA . ILE A 1 198 ? -13.625 16.648 27.159 1.00 60.72 198 ILE A CA 1
ATOM 1501 C C . ILE A 1 198 ? -13.391 15.215 27.646 1.00 60.72 198 ILE A C 1
ATOM 1503 O O . ILE A 1 198 ? -13.977 14.808 28.650 1.00 60.72 198 ILE A O 1
ATOM 1507 N N . GLN A 1 199 ? -12.485 14.468 27.008 1.00 61.88 199 GLN A N 1
ATOM 1508 C CA . GLN A 1 199 ? -12.070 13.144 27.489 1.00 61.88 199 GLN A CA 1
ATOM 1509 C C . GLN A 1 199 ? -11.345 13.237 28.839 1.00 61.88 199 GLN A C 1
ATOM 1511 O O . GLN A 1 199 ? -11.722 12.550 29.787 1.00 61.88 199 GLN A O 1
ATOM 1516 N N . ALA A 1 200 ? -10.390 14.161 28.980 1.00 66.75 200 ALA A N 1
ATOM 1517 C CA . ALA A 1 200 ? -9.683 14.389 30.241 1.00 66.75 200 ALA A CA 1
ATOM 1518 C C . ALA A 1 200 ? -10.610 14.890 31.366 1.00 66.75 200 ALA A C 1
ATOM 1520 O O . ALA A 1 200 ? -10.394 14.586 32.541 1.00 66.75 200 ALA A O 1
ATOM 1521 N N . ALA A 1 201 ? -11.642 15.675 31.043 1.00 63.62 201 ALA A N 1
ATOM 1522 C CA . ALA A 1 201 ? -12.672 16.074 31.998 1.00 63.62 201 ALA A CA 1
ATOM 1523 C C . ALA A 1 201 ? -13.515 14.868 32.439 1.00 63.62 201 ALA A C 1
ATOM 1525 O O . ALA A 1 201 ? -13.712 14.672 33.635 1.00 63.62 201 ALA A O 1
ATOM 1526 N N . ARG A 1 202 ? -13.929 14.006 31.504 1.00 66.00 202 ARG A N 1
ATOM 1527 C CA . ARG A 1 202 ? -14.694 12.789 31.816 1.00 66.00 202 ARG A CA 1
ATOM 1528 C C . ARG A 1 202 ? -13.927 11.798 32.665 1.00 66.00 202 ARG A C 1
ATOM 1530 O O . ARG A 1 202 ? -14.495 11.268 33.611 1.00 66.00 202 ARG A O 1
ATOM 1537 N N . GLU A 1 203 ? -12.653 11.567 32.371 1.00 70.88 203 GLU A N 1
ATOM 1538 C CA . GLU A 1 203 ? -11.818 10.690 33.193 1.00 70.88 203 GLU A CA 1
ATOM 1539 C C . GLU A 1 203 ? -11.657 11.231 34.617 1.00 70.88 203 GLU A C 1
ATOM 1541 O O . GLU A 1 203 ? -11.702 10.463 35.579 1.00 70.88 203 GLU A O 1
ATOM 1546 N N . ARG A 1 204 ? -11.525 12.557 34.775 1.00 74.88 204 ARG A N 1
ATOM 1547 C CA . ARG A 1 204 ? -11.502 13.204 36.095 1.00 74.88 204 ARG A CA 1
ATOM 1548 C C . ARG A 1 204 ? -12.830 13.031 36.828 1.00 74.88 204 ARG A C 1
ATOM 1550 O O . ARG A 1 204 ? -12.814 12.643 37.994 1.00 74.88 204 ARG A O 1
ATOM 1557 N N . THR A 1 205 ? -13.958 13.250 36.154 1.00 68.38 205 THR A N 1
ATOM 1558 C CA . THR A 1 205 ? -15.294 13.041 36.729 1.00 68.38 205 THR A CA 1
ATOM 1559 C C . THR A 1 205 ? -15.509 11.577 37.111 1.00 68.38 205 THR A C 1
ATOM 1561 O O . THR A 1 205 ? -15.903 11.307 38.238 1.00 68.38 205 THR A O 1
ATOM 1564 N N . ALA A 1 206 ? -15.163 10.625 36.242 1.00 68.50 206 ALA A N 1
ATOM 1565 C CA . ALA A 1 206 ? -15.281 9.195 36.515 1.00 68.50 206 ALA A CA 1
ATOM 1566 C C . ALA A 1 206 ? -14.435 8.768 37.726 1.00 68.50 206 ALA A C 1
ATOM 1568 O O . ALA A 1 206 ? -14.935 8.082 38.615 1.00 68.50 206 ALA A O 1
ATOM 1569 N N . LYS A 1 207 ? -13.179 9.231 37.818 1.00 76.31 207 LYS A N 1
ATOM 1570 C CA . LYS A 1 207 ? -12.305 8.970 38.977 1.00 76.31 207 LYS A CA 1
ATOM 1571 C C . LYS A 1 207 ? -12.852 9.589 40.263 1.00 76.31 207 LYS A C 1
ATOM 1573 O O . LYS A 1 207 ? -12.840 8.932 41.303 1.00 76.31 207 LYS A O 1
ATOM 1578 N N . ALA A 1 208 ? -13.343 10.827 40.202 1.00 75.25 208 ALA A N 1
ATOM 1579 C CA . ALA A 1 208 ? -13.937 11.502 41.352 1.00 75.25 208 ALA A CA 1
ATOM 1580 C C . ALA A 1 208 ? -15.196 10.772 41.841 1.00 75.25 208 ALA A C 1
ATOM 1582 O O . ALA A 1 208 ? -15.351 10.552 43.043 1.00 75.25 208 ALA A O 1
ATOM 1583 N N . THR A 1 209 ? -16.057 10.328 40.923 1.00 68.88 209 THR A N 1
ATOM 1584 C CA . THR A 1 209 ? -17.263 9.578 41.274 1.00 68.88 209 THR A CA 1
ATOM 1585 C C . THR A 1 209 ? -16.934 8.189 41.809 1.00 68.88 209 THR A C 1
ATOM 1587 O O . THR A 1 209 ? -17.474 7.818 42.845 1.00 68.88 209 THR A O 1
ATOM 1590 N N . ALA A 1 210 ? -15.991 7.454 41.213 1.00 72.25 210 ALA A N 1
ATOM 1591 C CA . ALA A 1 210 ? -15.533 6.169 41.749 1.00 72.25 210 ALA A CA 1
ATOM 1592 C C . ALA A 1 210 ? -14.966 6.309 43.177 1.00 72.25 210 ALA A C 1
ATOM 1594 O O . ALA A 1 210 ? -15.280 5.515 44.067 1.00 72.25 210 ALA A O 1
ATOM 1595 N N . ALA A 1 211 ? -14.176 7.359 43.432 1.00 76.44 211 ALA A N 1
ATOM 1596 C CA . ALA A 1 211 ? -13.653 7.657 44.764 1.00 76.44 211 ALA A CA 1
ATOM 1597 C C . ALA A 1 211 ? -14.768 8.006 45.765 1.00 76.44 211 ALA A C 1
ATOM 1599 O O . ALA A 1 211 ? -14.720 7.579 46.921 1.00 76.44 211 ALA A O 1
ATOM 1600 N N . TRP A 1 212 ? -15.781 8.757 45.330 1.00 70.56 212 TRP A N 1
ATOM 1601 C CA . TRP A 1 212 ? -16.937 9.117 46.149 1.00 70.56 212 TRP A CA 1
ATOM 1602 C C . TRP A 1 212 ? -17.810 7.901 46.489 1.00 70.56 212 TRP A C 1
ATOM 1604 O O . TRP A 1 212 ? -18.132 7.685 47.655 1.00 70.56 212 TRP A O 1
ATOM 1614 N N . VAL A 1 213 ? -18.092 7.041 45.509 1.00 68.94 213 VAL A N 1
ATOM 1615 C CA . VAL A 1 213 ? -18.823 5.776 45.689 1.00 68.94 213 VAL A CA 1
ATOM 1616 C C . VAL A 1 213 ? -18.093 4.854 46.673 1.00 68.94 213 VAL A C 1
ATOM 1618 O O . VAL A 1 213 ? -18.709 4.307 47.588 1.00 68.94 213 VAL A O 1
ATOM 1621 N N . LYS A 1 214 ? -16.760 4.765 46.582 1.00 74.75 214 LYS A N 1
ATOM 1622 C CA . LYS A 1 214 ? -15.945 4.017 47.550 1.00 74.75 214 LYS A CA 1
ATOM 1623 C C . LYS A 1 214 ? -16.033 4.602 48.967 1.00 74.75 214 LYS A C 1
ATOM 1625 O O . LYS A 1 214 ? -16.131 3.838 49.926 1.00 74.75 214 LYS A O 1
ATOM 1630 N N . LYS A 1 215 ? -16.017 5.936 49.113 1.00 74.44 215 LYS A N 1
ATOM 1631 C CA . LYS A 1 215 ? -16.168 6.627 50.413 1.00 74.44 215 LYS A CA 1
ATOM 1632 C C . LYS A 1 215 ? -17.532 6.384 51.057 1.00 74.44 215 LYS A C 1
ATOM 1634 O O . LYS A 1 215 ? -17.602 6.258 52.273 1.00 74.44 215 LYS A O 1
ATOM 1639 N N . LEU A 1 216 ? -18.588 6.279 50.256 1.00 66.44 216 LEU A N 1
ATOM 1640 C CA . LEU A 1 216 ? -19.939 5.970 50.731 1.00 66.44 216 LEU A CA 1
ATOM 1641 C C . LEU A 1 216 ? -20.133 4.501 51.143 1.00 66.44 216 LEU A C 1
ATOM 1643 O O . LEU A 1 216 ? -21.212 4.126 51.588 1.00 66.44 216 LEU A O 1
ATOM 1647 N N . GLY A 1 217 ? -19.094 3.668 51.033 1.00 69.62 217 GLY A N 1
ATOM 1648 C CA . GLY A 1 217 ? -19.121 2.287 51.509 1.00 69.62 217 GLY A CA 1
ATOM 1649 C C . GLY A 1 217 ? -19.602 1.266 50.479 1.00 69.62 217 GLY A C 1
ATOM 1650 O O . GLY A 1 217 ? -19.676 0.085 50.810 1.00 69.62 217 GLY A O 1
ATOM 1651 N N . PHE A 1 218 ? -19.846 1.674 49.230 1.00 67.00 218 PHE A N 1
ATOM 1652 C CA . PHE A 1 218 ? -20.204 0.779 48.126 1.00 67.00 218 PHE A CA 1
ATOM 1653 C C . PHE A 1 218 ? -18.965 0.032 47.598 1.00 67.00 218 PHE A C 1
ATOM 1655 O O . PHE A 1 218 ? -18.470 0.276 46.494 1.00 67.00 218 PHE A O 1
ATOM 1662 N N . ARG A 1 219 ? -18.398 -0.860 48.418 1.00 66.88 219 ARG A N 1
ATOM 1663 C CA . ARG A 1 219 ? -17.275 -1.718 48.011 1.00 66.88 219 ARG A CA 1
ATOM 1664 C C . ARG A 1 219 ? -17.759 -2.694 46.935 1.00 66.88 219 ARG A C 1
ATOM 1666 O O . ARG A 1 219 ? -18.703 -3.430 47.173 1.00 66.88 219 ARG A O 1
ATOM 1673 N N . GLY A 1 220 ? -17.108 -2.689 45.770 1.00 67.75 220 GLY A N 1
ATOM 1674 C CA . GLY A 1 220 ? -17.479 -3.541 44.631 1.00 67.75 220 GLY A CA 1
ATOM 1675 C C . GLY A 1 220 ? -18.440 -2.898 43.626 1.00 67.75 220 GLY A C 1
ATOM 1676 O O . GLY A 1 220 ? -18.787 -3.541 42.642 1.00 67.75 220 GLY A O 1
ATOM 1677 N N . ALA A 1 221 ? -18.842 -1.637 43.823 1.00 67.31 221 ALA A N 1
ATOM 1678 C CA . ALA A 1 221 ? -19.628 -0.921 42.826 1.00 67.31 221 ALA A CA 1
ATOM 1679 C C . ALA A 1 221 ? -18.783 -0.554 41.597 1.00 67.31 221 ALA A C 1
ATOM 1681 O O . ALA A 1 221 ? -17.678 -0.017 41.720 1.00 67.31 221 ALA A O 1
ATOM 1682 N N . HIS A 1 222 ? -19.324 -0.823 40.413 1.00 73.56 222 HIS A N 1
ATOM 1683 C CA . HIS A 1 222 ? -18.750 -0.421 39.138 1.00 73.56 222 HIS A CA 1
ATOM 1684 C C . HIS A 1 222 ? -19.377 0.902 38.701 1.00 73.56 222 HIS A C 1
ATOM 1686 O O . HIS A 1 222 ? -20.596 1.042 38.697 1.00 73.56 222 HIS A O 1
ATOM 1692 N N . THR A 1 223 ? -18.561 1.890 38.343 1.00 70.25 223 THR A N 1
ATOM 1693 C CA . THR A 1 223 ? -19.056 3.178 37.845 1.00 70.25 223 THR A CA 1
ATOM 1694 C C . THR A 1 223 ? -18.687 3.356 36.387 1.00 70.25 223 THR A C 1
ATOM 1696 O O . THR A 1 223 ? -17.510 3.254 36.043 1.00 70.25 223 THR A O 1
ATOM 1699 N N . GLU A 1 224 ? -19.663 3.710 35.562 1.00 72.25 224 GLU A N 1
ATOM 1700 C CA . GLU A 1 224 ? -19.469 3.997 34.144 1.00 72.25 224 GLU A CA 1
ATOM 1701 C C . GLU A 1 224 ? -20.067 5.364 33.803 1.00 72.25 224 GLU A C 1
ATOM 1703 O O . GLU A 1 224 ? -21.100 5.762 34.345 1.00 72.25 224 GLU A O 1
ATOM 1708 N N . VAL A 1 225 ? -19.428 6.103 32.897 1.00 66.88 225 VAL A N 1
ATOM 1709 C CA . VAL A 1 225 ? -20.015 7.327 32.343 1.00 66.88 225 VAL A CA 1
ATOM 1710 C C . VAL A 1 225 ? -20.882 6.940 31.151 1.00 66.88 225 VAL A C 1
ATOM 1712 O O . VAL A 1 225 ? -20.371 6.588 30.093 1.00 66.88 225 VAL A O 1
ATOM 1715 N N . VAL A 1 226 ? -22.195 7.044 31.313 1.00 71.38 226 VAL A N 1
ATOM 1716 C CA . VAL A 1 226 ? -23.187 6.754 30.274 1.00 71.38 226 VAL A CA 1
ATOM 1717 C C . VAL A 1 226 ? -23.747 8.046 29.690 1.00 71.38 226 VAL A C 1
ATOM 1719 O O . VAL A 1 226 ? -23.870 9.063 30.371 1.00 71.38 226 VAL A O 1
ATOM 1722 N N . ARG A 1 227 ? -24.118 8.021 28.409 1.00 60.41 227 ARG A N 1
ATOM 1723 C CA . ARG A 1 227 ? -24.839 9.126 27.766 1.00 60.41 227 ARG A CA 1
ATOM 1724 C C . ARG A 1 227 ? -26.333 8.853 27.797 1.00 60.41 227 ARG A C 1
ATOM 1726 O O . ARG A 1 227 ? -26.782 7.850 27.251 1.00 60.41 227 ARG A O 1
ATOM 1733 N N . ARG A 1 228 ? -27.112 9.772 28.366 1.00 56.31 228 ARG A N 1
ATOM 1734 C CA . ARG A 1 228 ? -28.580 9.716 28.327 1.00 56.31 228 ARG A CA 1
ATOM 1735 C C . ARG A 1 228 ? -29.107 11.048 27.807 1.00 56.31 228 ARG A C 1
ATOM 1737 O O . ARG A 1 228 ? -28.893 12.072 28.440 1.00 56.31 228 ARG A O 1
ATOM 1744 N N . GLY A 1 229 ? -29.741 11.038 26.632 1.00 61.75 229 GLY A N 1
ATOM 1745 C CA . GLY A 1 229 ? -30.225 12.265 25.982 1.00 61.75 229 GLY A CA 1
ATOM 1746 C C . GLY A 1 229 ? -29.114 13.215 25.508 1.00 61.75 229 GLY A C 1
ATOM 1747 O O . GLY A 1 229 ? -29.328 14.415 25.450 1.00 61.75 229 GLY A O 1
ATOM 1748 N N . GLY A 1 230 ? -27.914 12.702 25.214 1.00 61.25 230 GLY A N 1
ATOM 1749 C CA . GLY A 1 230 ? -26.757 13.515 24.801 1.00 61.25 230 GLY A CA 1
ATOM 1750 C C . GLY A 1 230 ? -25.919 14.071 25.958 1.00 61.25 230 GLY A C 1
ATOM 1751 O O . GLY A 1 230 ? -24.749 14.400 25.755 1.00 61.25 230 GLY A O 1
ATOM 1752 N N . GLU A 1 231 ? -26.454 14.075 27.179 1.00 53.47 231 GLU A N 1
ATOM 1753 C CA . GLU A 1 231 ? -25.743 14.510 28.382 1.00 53.47 231 GLU A CA 1
ATOM 1754 C C . GLU A 1 231 ? -24.960 13.353 29.031 1.00 53.47 231 GLU A C 1
ATOM 1756 O O . GLU A 1 231 ? -25.484 12.236 29.148 1.00 53.47 231 GLU A O 1
ATOM 1761 N N . PRO A 1 232 ? -23.709 13.584 29.473 1.00 51.09 232 PRO A N 1
ATOM 1762 C CA . PRO A 1 232 ? -22.953 12.603 30.239 1.00 51.09 232 PRO A CA 1
ATOM 1763 C C . PRO A 1 232 ? -23.506 12.496 31.666 1.00 51.09 232 PRO A C 1
ATOM 1765 O O . PRO A 1 232 ? -23.645 13.493 32.372 1.00 51.09 232 PRO A O 1
ATOM 1768 N N . ARG A 1 233 ? -23.783 11.272 32.113 1.00 67.81 233 ARG A N 1
ATOM 1769 C CA . ARG A 1 233 ? -24.199 10.944 33.482 1.00 67.81 233 ARG A CA 1
ATOM 1770 C C . ARG A 1 233 ? -23.342 9.804 34.017 1.00 67.81 233 ARG A C 1
ATOM 1772 O O . ARG A 1 233 ? -22.772 9.043 33.241 1.00 67.81 233 ARG A O 1
ATOM 1779 N N . VAL A 1 234 ? -23.244 9.674 35.337 1.00 64.38 234 VAL A N 1
ATOM 1780 C CA . VAL A 1 234 ? -22.533 8.547 35.954 1.00 64.38 234 VAL A CA 1
ATOM 1781 C C . VAL A 1 234 ? -23.543 7.494 36.384 1.00 64.38 234 VAL A C 1
ATOM 1783 O O . VAL A 1 234 ? -24.403 7.767 37.220 1.00 64.38 234 VAL A O 1
ATOM 1786 N N . ALA A 1 235 ? -23.446 6.305 35.798 1.00 69.88 235 ALA A N 1
ATOM 1787 C CA . ALA A 1 235 ? -24.142 5.119 36.265 1.00 69.88 235 ALA A CA 1
ATOM 1788 C C . ALA A 1 235 ? -23.293 4.437 37.339 1.00 69.88 235 ALA A C 1
ATOM 1790 O O . ALA A 1 235 ? -22.080 4.290 37.185 1.00 69.88 235 ALA A O 1
ATOM 1791 N N . ILE A 1 236 ? -23.936 4.033 38.432 1.00 71.44 236 ILE A N 1
ATOM 1792 C CA . ILE A 1 236 ? -23.321 3.262 39.511 1.00 71.44 236 ILE A CA 1
ATOM 1793 C C . ILE A 1 236 ? -24.031 1.912 39.529 1.00 71.44 236 ILE A C 1
ATOM 1795 O O . ILE A 1 236 ? -25.214 1.838 39.853 1.00 71.44 236 ILE A O 1
ATOM 1799 N N . TYR A 1 237 ? -23.313 0.859 39.167 1.00 73.44 237 TYR A N 1
ATOM 1800 C CA . TYR A 1 237 ? -23.783 -0.516 39.207 1.00 73.44 237 TYR A CA 1
ATOM 1801 C C . TYR A 1 237 ? -23.298 -1.158 40.500 1.00 73.44 237 TYR A C 1
ATOM 1803 O O . TYR A 1 237 ? -22.105 -1.159 40.800 1.00 73.44 237 TYR A O 1
ATOM 1811 N N . ILE A 1 238 ? -24.227 -1.695 41.277 1.00 69.62 238 ILE A N 1
ATOM 1812 C CA . ILE A 1 238 ? -23.956 -2.349 42.556 1.00 69.62 238 ILE A CA 1
ATOM 1813 C C . ILE A 1 238 ? -24.462 -3.784 42.415 1.00 69.62 238 ILE A C 1
ATOM 1815 O O . ILE A 1 238 ? -25.540 -3.991 41.858 1.00 69.62 238 ILE A O 1
ATOM 1819 N N . SER A 1 239 ? -23.693 -4.779 42.870 1.00 69.62 239 SER A N 1
ATOM 1820 C CA . SER A 1 239 ? -24.180 -6.163 42.866 1.00 69.62 239 SER A CA 1
ATOM 1821 C C . SER A 1 239 ? -25.369 -6.310 43.817 1.00 69.62 239 SER A C 1
ATOM 1823 O O . SER A 1 239 ? -25.420 -5.634 44.846 1.00 69.62 239 SER A O 1
ATOM 1825 N N . LEU A 1 240 ? -26.304 -7.206 43.488 1.00 60.34 240 LEU A N 1
ATOM 1826 C CA . LEU A 1 240 ? -27.505 -7.446 44.297 1.00 60.34 240 LEU A CA 1
ATOM 1827 C C . LEU A 1 240 ? -27.139 -7.764 45.759 1.00 60.34 240 LEU A C 1
ATOM 1829 O O . LEU A 1 240 ? -27.632 -7.123 46.677 1.00 60.34 240 LEU A O 1
ATOM 1833 N N . GLU A 1 241 ? -26.141 -8.627 45.957 1.00 65.12 241 GLU A N 1
ATOM 1834 C CA . GLU A 1 241 ? -25.606 -8.995 47.274 1.00 65.12 241 GLU A CA 1
ATOM 1835 C C . GLU A 1 241 ? -25.058 -7.787 48.066 1.00 65.12 241 GLU A C 1
ATOM 1837 O O . GLU A 1 241 ? -25.177 -7.702 49.290 1.00 65.12 241 GLU A O 1
ATOM 1842 N N . THR A 1 242 ? -24.460 -6.811 47.373 1.00 62.47 242 THR A N 1
ATOM 1843 C CA . THR A 1 242 ? -23.974 -5.574 48.000 1.00 62.47 242 THR A CA 1
ATOM 1844 C C . THR A 1 242 ? -25.138 -4.646 48.347 1.00 62.47 242 THR A C 1
ATOM 1846 O O . THR A 1 242 ? -25.110 -4.021 49.406 1.00 62.47 242 THR A O 1
ATOM 1849 N N . ALA A 1 243 ? -26.164 -4.573 47.491 1.00 58.06 243 ALA A N 1
ATOM 1850 C CA . ALA A 1 243 ? -27.375 -3.788 47.724 1.00 58.06 243 ALA A CA 1
ATOM 1851 C C . ALA A 1 243 ? -28.179 -4.309 48.931 1.00 58.06 243 ALA A C 1
ATOM 1853 O O . ALA A 1 243 ? -28.570 -3.514 49.783 1.00 58.06 243 ALA A O 1
ATOM 1854 N N . GLU A 1 244 ? -28.316 -5.628 49.070 1.00 57.44 244 GLU A N 1
ATOM 1855 C CA . GLU A 1 244 ? -28.994 -6.285 50.198 1.00 57.44 244 GLU A CA 1
ATOM 1856 C C . GLU A 1 244 ? -28.255 -6.058 51.529 1.00 57.44 244 GLU A C 1
ATOM 1858 O O . GLU A 1 244 ? -28.861 -5.688 52.535 1.00 57.44 244 GLU A O 1
ATOM 1863 N N . ARG A 1 245 ? -26.914 -6.154 51.551 1.00 57.09 245 ARG A N 1
ATOM 1864 C CA . ARG A 1 245 ? -26.121 -5.789 52.747 1.00 57.09 245 ARG A CA 1
ATOM 1865 C C . ARG A 1 245 ? -26.280 -4.311 53.123 1.00 57.09 245 ARG A C 1
ATOM 1867 O O . ARG A 1 245 ? -26.155 -3.951 54.296 1.00 57.09 245 ARG A O 1
ATOM 1874 N N . LEU A 1 246 ? -26.539 -3.451 52.139 1.00 53.31 246 LEU A N 1
ATOM 1875 C CA . LEU A 1 246 ? -26.702 -2.009 52.300 1.00 53.31 246 LEU A CA 1
ATOM 1876 C C . LEU A 1 246 ? -28.104 -1.594 52.754 1.00 53.31 246 LEU A C 1
ATOM 1878 O O . LEU A 1 246 ? -28.196 -0.553 53.403 1.00 53.31 246 LEU A O 1
ATOM 1882 N N . GLU A 1 247 ? -29.163 -2.377 52.528 1.00 50.81 247 GLU A N 1
ATOM 1883 C CA . GLU A 1 247 ? -30.506 -2.085 53.069 1.00 50.81 247 GLU A CA 1
ATOM 1884 C C . GLU A 1 247 ? -30.490 -1.893 54.598 1.00 50.81 247 GLU A C 1
ATOM 1886 O O . GLU A 1 247 ? -31.206 -1.044 55.125 1.00 50.81 247 GLU A O 1
ATOM 1891 N N . SER A 1 248 ? -29.559 -2.544 55.305 1.00 47.41 248 SER A N 1
ATOM 1892 C CA . SER A 1 248 ? -29.347 -2.362 56.750 1.00 47.41 248 SER A CA 1
ATOM 1893 C C . SER A 1 248 ? -28.693 -1.023 57.163 1.00 47.41 248 SER A C 1
ATOM 1895 O O . SER A 1 248 ? -28.790 -0.621 58.322 1.00 47.41 248 SER A O 1
ATOM 1897 N N . ARG A 1 249 ? -28.023 -0.302 56.246 1.00 45.91 249 ARG A N 1
ATOM 1898 C CA . ARG A 1 249 ? -27.263 0.944 56.524 1.00 45.91 249 ARG A CA 1
ATOM 1899 C C . ARG A 1 249 ? -27.726 2.171 55.725 1.00 45.91 249 ARG A C 1
ATOM 1901 O O . ARG A 1 249 ? -27.543 3.299 56.183 1.00 45.91 249 ARG A O 1
ATOM 1908 N N . VAL A 1 250 ? -28.324 1.986 54.548 1.00 44.97 250 VAL A N 1
ATOM 1909 C CA . VAL A 1 250 ? -28.699 3.061 53.608 1.00 44.97 250 VAL A CA 1
ATOM 1910 C C . VAL A 1 250 ? -29.937 3.833 54.062 1.00 44.97 250 VAL A C 1
ATOM 1912 O O . VAL A 1 250 ? -30.011 5.038 53.808 1.00 44.97 250 VAL A O 1
ATOM 1915 N N . LEU A 1 251 ? -30.832 3.208 54.837 1.00 46.34 251 LEU A N 1
ATOM 1916 C CA . LEU A 1 251 ? -31.966 3.893 55.470 1.00 46.34 251 LEU A CA 1
ATOM 1917 C C . LEU A 1 251 ? -31.520 5.109 56.312 1.00 46.34 251 LEU A C 1
ATOM 1919 O O . LEU A 1 251 ? -32.186 6.140 56.293 1.00 46.34 251 LEU A O 1
ATOM 1923 N N . GLY A 1 252 ? -30.348 5.064 56.959 1.00 41.12 252 GLY A N 1
ATOM 1924 C CA . GLY A 1 252 ? -29.833 6.185 57.760 1.00 41.12 252 GLY A CA 1
ATOM 1925 C C . GLY A 1 252 ? -29.201 7.335 56.957 1.00 41.12 252 GLY A C 1
ATOM 1926 O O . GLY A 1 252 ? -29.277 8.494 57.368 1.00 41.12 252 GLY A O 1
ATOM 1927 N N . ALA A 1 253 ? -28.578 7.048 55.809 1.00 42.53 253 ALA A N 1
ATOM 1928 C CA . ALA A 1 253 ? -27.885 8.051 54.989 1.00 42.53 253 ALA A CA 1
ATOM 1929 C C . ALA A 1 253 ? -28.826 8.764 54.001 1.00 42.53 253 ALA A C 1
ATOM 1931 O O . ALA A 1 253 ? -28.708 9.976 53.799 1.00 42.53 253 ALA A O 1
ATOM 1932 N N . VAL A 1 254 ? -29.800 8.040 53.436 1.00 42.28 254 VAL A N 1
ATOM 1933 C CA . VAL A 1 254 ? -30.837 8.615 52.562 1.00 42.28 254 VAL A CA 1
ATOM 1934 C C . VAL A 1 254 ? -31.807 9.489 53.366 1.00 42.28 254 VAL A C 1
ATOM 1936 O O . VAL A 1 254 ? -32.191 10.553 52.882 1.00 42.28 254 VAL A O 1
ATOM 1939 N N . ALA A 1 255 ? -32.104 9.136 54.623 1.00 43.56 255 ALA A N 1
ATOM 1940 C CA . ALA A 1 255 ? -32.935 9.955 55.511 1.00 43.56 255 ALA A CA 1
ATOM 1941 C C . ALA A 1 255 ? -32.322 11.334 55.839 1.00 43.56 255 ALA A C 1
ATOM 1943 O O . ALA A 1 255 ? -33.052 12.315 55.952 1.00 43.56 255 ALA A O 1
ATOM 1944 N N . ARG A 1 256 ? -30.985 11.454 55.940 1.00 43.12 256 ARG A N 1
ATOM 1945 C CA . ARG A 1 256 ? -30.317 12.727 56.299 1.00 43.12 256 ARG A CA 1
ATOM 1946 C C . ARG A 1 256 ? -30.111 13.697 55.134 1.00 43.12 256 ARG A C 1
ATOM 1948 O O . ARG A 1 256 ? -30.067 14.904 55.353 1.00 43.12 256 ARG A O 1
ATOM 1955 N N . LEU A 1 257 ? -29.938 13.199 53.908 1.00 48.94 257 LEU A N 1
ATOM 1956 C CA . LEU A 1 257 ? -29.573 14.025 52.741 1.00 48.94 257 LEU A CA 1
ATOM 1957 C C . LEU A 1 257 ? -30.657 14.077 51.655 1.00 48.94 257 LEU A C 1
ATOM 1959 O O . LEU A 1 257 ? -30.674 15.021 50.859 1.00 48.94 257 LEU A O 1
ATOM 1963 N N . GLY A 1 258 ? -31.587 13.117 51.650 1.00 49.19 258 GLY A N 1
ATOM 1964 C CA . GLY A 1 258 ? -32.696 13.026 50.699 1.00 49.19 258 GLY A CA 1
ATOM 1965 C C . GLY A 1 258 ? -33.573 14.282 50.621 1.00 49.19 258 GLY A C 1
ATOM 1966 O O . GLY A 1 258 ? -33.826 14.747 49.511 1.00 49.19 258 GLY A O 1
ATOM 1967 N N . PRO A 1 259 ? -33.972 14.915 51.742 1.00 50.28 259 PRO A N 1
ATOM 1968 C CA . PRO A 1 259 ? -34.847 16.091 51.695 1.00 50.28 259 PRO A CA 1
ATOM 1969 C C . PRO A 1 259 ? -34.195 17.328 51.057 1.00 50.28 259 PRO A C 1
ATOM 1971 O O . PRO A 1 259 ? -34.869 18.120 50.398 1.00 50.28 259 PRO A O 1
ATOM 1974 N N . ARG A 1 260 ? -32.876 17.501 51.227 1.00 49.56 260 ARG A N 1
ATOM 1975 C CA . ARG A 1 260 ? -32.134 18.658 50.697 1.00 49.56 260 ARG A CA 1
ATOM 1976 C C . ARG A 1 260 ? -31.883 18.524 49.193 1.00 49.56 260 ARG A C 1
ATOM 1978 O O . ARG A 1 260 ? -32.091 19.488 48.466 1.00 49.56 260 ARG A O 1
ATOM 1985 N N . LEU A 1 261 ? -31.508 17.327 48.736 1.00 49.16 261 LEU A N 1
ATOM 1986 C CA . LEU A 1 261 ? -31.282 17.015 47.318 1.00 49.16 261 LEU A CA 1
ATOM 1987 C C . LEU A 1 261 ? -32.585 16.923 46.514 1.00 49.16 261 LEU A C 1
ATOM 1989 O O . LEU A 1 261 ? -32.628 17.384 45.379 1.00 49.16 261 LEU A O 1
ATOM 1993 N N . ALA A 1 262 ? -33.667 16.406 47.103 1.00 52.69 262 ALA A N 1
ATOM 1994 C CA . ALA A 1 262 ? -34.974 16.382 46.447 1.00 52.69 262 AL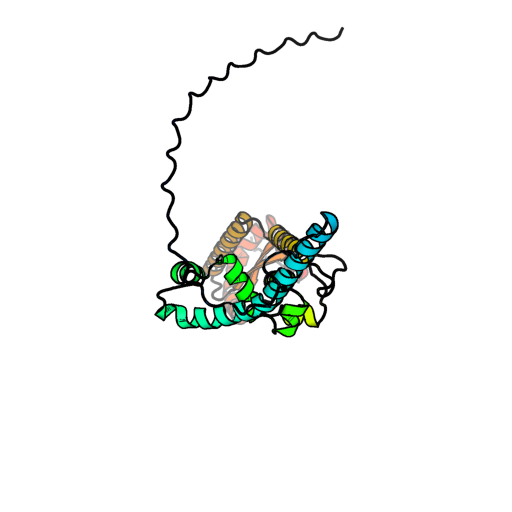A A CA 1
ATOM 1995 C C . ALA A 1 262 ? -35.556 17.789 46.222 1.00 52.69 262 ALA A C 1
ATOM 1997 O O . ALA A 1 262 ? -36.335 17.980 45.290 1.00 52.69 262 ALA A O 1
ATOM 1998 N N . ARG A 1 263 ? -35.173 18.775 47.052 1.00 53.03 263 ARG A N 1
ATOM 1999 C CA . ARG A 1 263 ? -35.552 20.186 46.869 1.00 53.03 263 ARG A CA 1
ATOM 2000 C C . ARG A 1 263 ? -34.734 20.892 45.795 1.00 53.03 263 ARG A C 1
ATOM 2002 O O . ARG A 1 263 ? -35.296 21.696 45.064 1.00 53.03 263 ARG A O 1
ATOM 2009 N N . THR A 1 264 ? -33.430 20.637 45.717 1.00 48.81 264 THR A N 1
ATOM 2010 C CA . THR A 1 264 ? -32.554 21.349 44.774 1.00 48.81 264 THR A CA 1
ATOM 2011 C C . THR A 1 264 ? -32.489 20.702 43.395 1.00 48.81 264 THR A C 1
ATOM 2013 O O . THR A 1 264 ? -32.150 21.397 42.444 1.00 48.81 264 THR A O 1
ATOM 2016 N N . GLN A 1 265 ? -32.784 19.401 43.279 1.00 53.94 265 GLN A N 1
ATOM 2017 C CA . GLN A 1 265 ? -32.682 18.625 42.032 1.00 53.94 265 GLN A CA 1
ATOM 2018 C C . GLN A 1 265 ? -33.821 17.583 41.925 1.00 53.94 265 GLN A C 1
ATOM 2020 O O . GLN A 1 265 ? -33.588 16.369 42.010 1.00 53.94 265 GLN A O 1
ATOM 2025 N N . PRO A 1 266 ? -35.090 18.024 41.802 1.00 47.25 266 PRO A N 1
ATOM 2026 C CA . PRO A 1 266 ? -36.272 17.154 41.851 1.00 47.25 266 PRO A CA 1
ATOM 2027 C C . PRO A 1 266 ? -36.327 16.098 40.732 1.00 47.25 266 PRO A C 1
ATOM 2029 O O . PRO A 1 266 ? -36.912 15.024 40.922 1.00 47.25 266 PRO A O 1
ATOM 2032 N N . GLU A 1 267 ? -35.707 16.372 39.587 1.00 53.69 267 GLU A N 1
ATOM 2033 C CA . GLU A 1 267 ? -35.601 15.488 38.426 1.00 53.69 267 GLU A CA 1
ATOM 2034 C C . GLU A 1 267 ? -34.795 14.210 38.699 1.00 53.69 267 GLU A C 1
ATOM 2036 O O . GLU A 1 267 ? -35.096 13.166 38.116 1.00 53.69 267 GLU A O 1
ATOM 2041 N N . LEU A 1 268 ? -33.837 14.236 39.635 1.00 48.25 268 LEU A N 1
ATOM 2042 C CA . LEU A 1 268 ? -33.071 13.043 40.021 1.00 48.25 268 LEU A CA 1
ATOM 2043 C C . LEU A 1 268 ? -33.939 11.978 40.707 1.00 48.25 268 LEU A C 1
ATOM 2045 O O . LEU A 1 268 ? -33.627 10.791 40.645 1.00 48.25 268 LEU A O 1
ATOM 2049 N N . PHE A 1 269 ? -35.050 12.391 41.320 1.00 52.00 269 PHE A N 1
ATOM 2050 C CA . PHE A 1 269 ? -35.941 11.519 42.089 1.00 52.00 269 PHE A CA 1
ATOM 2051 C C . PHE A 1 269 ? -37.255 11.204 41.361 1.00 52.00 269 PHE A C 1
ATOM 2053 O O . PHE A 1 269 ? -38.107 10.502 41.906 1.00 52.00 269 PHE A O 1
ATOM 2060 N N . ALA A 1 270 ? -37.456 11.714 40.142 1.00 50.62 270 ALA A N 1
ATOM 2061 C CA . ALA A 1 270 ? -38.674 11.476 39.366 1.00 50.62 270 ALA A CA 1
ATOM 2062 C C . ALA A 1 270 ? -38.916 9.985 39.031 1.00 50.62 270 ALA A C 1
ATOM 2064 O O . ALA A 1 270 ? -40.044 9.529 39.215 1.00 50.62 270 ALA A O 1
ATOM 2065 N N . PRO A 1 271 ? -37.902 9.182 38.644 1.00 48.12 271 PRO A N 1
ATOM 2066 C CA . PRO A 1 271 ? -38.106 7.755 38.371 1.00 48.12 271 PRO A CA 1
ATOM 2067 C C . PRO A 1 271 ? -38.459 6.948 39.627 1.00 48.12 271 PRO A C 1
ATOM 2069 O O . PRO A 1 271 ? -39.279 6.040 39.568 1.00 48.12 271 PRO A O 1
ATOM 2072 N N . LEU A 1 272 ? -37.880 7.310 40.776 1.00 45.44 272 LEU A N 1
ATOM 2073 C CA . LEU A 1 272 ? -38.160 6.659 42.060 1.00 45.44 272 LEU A CA 1
ATOM 2074 C C . LEU A 1 272 ? -39.587 6.959 42.535 1.00 45.44 272 LEU A C 1
ATOM 2076 O O . LEU A 1 272 ? -40.294 6.061 42.985 1.00 45.44 272 LEU A O 1
ATOM 2080 N N . ARG A 1 273 ? -40.051 8.202 42.352 1.00 53.12 273 ARG A N 1
ATOM 2081 C CA . ARG A 1 273 ? -41.448 8.581 42.613 1.00 53.12 273 ARG A CA 1
ATOM 2082 C C . ARG A 1 273 ? -42.426 7.868 41.678 1.00 53.12 273 ARG A C 1
ATOM 2084 O O . ARG A 1 273 ? -43.456 7.395 42.144 1.00 53.12 273 ARG A O 1
ATOM 2091 N N . ALA A 1 274 ? -42.090 7.745 40.393 1.00 49.59 274 ALA A N 1
ATOM 2092 C CA . ALA A 1 274 ? -42.890 6.988 39.426 1.00 49.59 274 ALA A CA 1
ATOM 2093 C C . ALA A 1 274 ? -42.970 5.488 39.770 1.00 49.59 274 ALA A C 1
ATOM 2095 O O . ALA A 1 274 ? -43.972 4.846 39.481 1.00 49.59 274 ALA A O 1
ATOM 2096 N N . ALA A 1 275 ? -41.950 4.953 40.447 1.00 42.84 275 ALA A N 1
ATOM 2097 C CA . ALA A 1 275 ? -41.924 3.591 40.975 1.00 42.84 275 ALA A CA 1
ATOM 2098 C C . ALA A 1 275 ? -42.615 3.437 42.351 1.00 42.84 275 ALA A C 1
ATOM 2100 O O . ALA A 1 275 ? -42.489 2.392 42.983 1.00 42.84 275 ALA A O 1
ATOM 2101 N N . GLY A 1 276 ? -43.317 4.465 42.844 1.00 41.75 276 GLY A N 1
ATOM 2102 C CA . GLY A 1 276 ? -44.098 4.403 44.087 1.00 41.75 276 GLY A CA 1
ATOM 2103 C C . GLY A 1 276 ? -43.315 4.665 45.378 1.00 41.75 276 GLY A C 1
ATOM 2104 O O . GLY A 1 276 ? -43.886 4.570 46.464 1.00 41.75 276 GLY A O 1
ATOM 2105 N N . TRP A 1 277 ? -42.034 5.038 45.298 1.00 40.50 277 TRP A N 1
ATOM 2106 C CA . TRP A 1 277 ? -41.222 5.303 46.487 1.00 40.50 277 TRP A CA 1
ATOM 2107 C C . TRP A 1 277 ? -41.584 6.659 47.105 1.00 40.50 277 TRP A C 1
ATOM 2109 O O . TRP A 1 277 ? -41.458 7.710 46.466 1.00 40.50 277 TRP A O 1
ATOM 2119 N N . ARG A 1 278 ? -42.008 6.651 48.377 1.00 46.06 278 ARG A N 1
ATOM 2120 C CA . ARG A 1 278 ? -42.251 7.868 49.167 1.00 46.06 278 ARG A CA 1
ATOM 2121 C C . ARG A 1 278 ? -40.998 8.223 49.964 1.00 46.06 278 ARG A C 1
ATOM 2123 O O . ARG A 1 278 ? -40.585 7.477 50.843 1.00 46.06 278 ARG A O 1
ATOM 2130 N N . LEU A 1 279 ? -40.412 9.385 49.681 1.00 50.25 279 LEU A N 1
ATOM 2131 C CA . LEU A 1 279 ? -39.369 9.969 50.525 1.00 50.25 279 LEU A CA 1
ATOM 2132 C C . LEU A 1 279 ? -40.029 10.513 51.801 1.00 50.25 279 LEU A C 1
ATOM 2134 O O . LEU A 1 279 ? -40.545 11.628 51.803 1.00 50.25 279 LEU A O 1
ATOM 2138 N N . THR A 1 280 ? -40.059 9.728 52.875 1.00 41.75 280 THR A N 1
ATOM 2139 C CA . THR A 1 280 ? -40.512 10.202 54.189 1.00 41.75 280 THR A CA 1
ATOM 2140 C C . THR A 1 280 ? -39.350 10.884 54.902 1.00 41.75 280 THR A C 1
ATOM 2142 O O . THR A 1 280 ? -38.412 10.223 55.341 1.00 41.75 280 THR A O 1
ATOM 2145 N N . GLY A 1 281 ? -39.390 12.212 54.994 1.00 38.75 281 GLY A N 1
ATOM 2146 C CA . GLY A 1 281 ? -38.529 12.961 55.906 1.00 38.75 281 GLY A CA 1
ATOM 2147 C C . GLY A 1 281 ? -39.257 13.158 57.230 1.00 38.75 281 GLY A C 1
ATOM 2148 O O . GLY A 1 281 ? -40.294 13.815 57.249 1.00 38.75 281 GLY A O 1
ATOM 2149 N N . SER A 1 282 ? -38.738 12.596 58.320 1.00 33.06 282 SER A N 1
ATOM 2150 C CA . SER A 1 282 ? -39.057 13.090 59.661 1.00 33.06 282 SER A CA 1
ATOM 2151 C C . SER A 1 282 ? -38.407 14.467 59.818 1.00 33.06 282 SER A C 1
ATOM 2153 O O . SER A 1 282 ? -37.228 14.611 59.480 1.00 33.06 282 SER A O 1
ATOM 2155 N N . GLY A 1 283 ? -39.197 15.457 60.243 1.00 34.03 283 GLY A N 1
ATOM 2156 C CA . GLY A 1 283 ? -38.729 16.815 60.540 1.00 34.03 283 GLY A CA 1
ATOM 2157 C C . GLY A 1 283 ? -37.645 16.854 61.605 1.00 34.03 283 GLY A C 1
ATOM 2158 O O . GLY A 1 283 ? -37.614 15.925 62.443 1.00 34.03 283 GLY A O 1
#